Protein AF-A0A3S4TDQ4-F1 (afdb_monomer)

pLDDT: mean 87.43, std 12.12, range [34.0, 98.69]

Secondary structure (DSSP, 8-state):
-PPTT--HHHHHHHHHHHHTT-HHHHHHHHHHHHHHHHHTT-TT-TTTTSS---EEE--SSEEEEETTEEEEEEEEETTTTT-SEEEEEEEESEEEEEEEEGGGSEEEE-TT-SS-GGG--EEEEEEEEEGGGEEEEPS--HHHHHHHHHHHHHHHHHHHHHHHHHHHHHHHHHHHH-SSS-PPPHHHHHHHHHHHHHHHHHHHHHHS--S-TT-HHHHHHHHHHHHHHHHHHHHHHHHT-TTTT-TTSHHHHHHHHHHHHHHHHHHHHHHSPPP--

Solvent-accessible surface area (backbone atoms only — not comparable to full-atom values): 14260 Å² total; per-residue (Å²): 128,86,61,94,82,63,54,69,51,58,51,25,48,51,24,20,60,39,4,34,77,37,44,21,61,12,45,36,47,22,32,27,50,19,30,44,59,58,54,68,77,50,91,80,47,94,52,80,91,57,74,90,73,45,36,20,33,38,44,40,57,51,23,45,43,54,98,54,24,36,36,34,45,27,76,62,23,47,29,54,86,74,24,55,30,40,36,38,42,28,33,59,102,46,86,43,38,34,39,34,47,41,89,72,40,50,73,43,78,55,90,80,55,74,30,44,74,81,19,40,46,15,28,36,38,34,74,71,44,46,51,94,66,47,45,75,60,81,77,84,55,63,65,26,46,50,42,33,45,41,18,40,28,19,15,24,33,14,16,24,49,25,26,51,53,51,47,53,50,51,51,50,53,49,51,76,70,37,87,92,74,60,79,80,50,70,67,58,55,50,49,55,52,49,32,51,53,40,40,50,54,22,46,50,42,56,55,56,56,65,94,58,79,79,44,49,65,60,47,49,50,43,36,53,50,21,31,53,41,13,45,52,32,38,50,53,57,38,75,75,35,98,47,59,83,38,78,84,36,68,45,41,46,36,42,25,27,23,55,42,36,44,58,49,36,51,47,36,59,70,36,47,80,77,68,88,128

Structure (mmCIF, N/CA/C/O backbone):
data_AF-A0A3S4TDQ4-F1
#
_entry.id   AF-A0A3S4TDQ4-F1
#
loop_
_atom_site.group_PDB
_atom_site.id
_atom_site.type_symbol
_atom_site.label_atom_id
_atom_site.label_alt_id
_atom_site.label_comp_id
_atom_site.label_asym_id
_atom_site.label_entity_id
_atom_site.label_seq_id
_atom_site.pdbx_PDB_ins_code
_atom_site.Cartn_x
_atom_site.Cartn_y
_atom_site.Cartn_z
_atom_site.occupancy
_atom_site.B_iso_or_equiv
_atom_site.auth_seq_id
_atom_site.auth_comp_id
_atom_site.auth_asym_id
_atom_site.auth_atom_id
_atom_site.pdbx_PDB_model_num
ATOM 1 N N . MET A 1 1 ? 10.923 7.995 11.077 1.00 50.84 1 MET A N 1
ATOM 2 C CA . MET A 1 1 ? 9.451 7.978 10.950 1.00 50.84 1 MET A CA 1
ATOM 3 C C . MET A 1 1 ? 8.993 9.415 10.771 1.00 50.84 1 MET A C 1
ATOM 5 O O . MET A 1 1 ? 9.680 10.285 11.307 1.00 50.84 1 MET A O 1
ATOM 9 N N . PRO A 1 2 ? 7.933 9.683 9.997 1.00 53.72 2 PRO A N 1
ATOM 10 C CA . PRO A 1 2 ? 7.406 11.033 9.838 1.00 53.72 2 PRO A CA 1
ATOM 11 C C . PRO A 1 2 ? 6.986 11.607 11.200 1.00 53.72 2 PRO A C 1
ATOM 13 O O . PRO A 1 2 ? 6.646 10.861 12.118 1.00 53.72 2 PRO A O 1
ATOM 16 N N . SER A 1 3 ? 7.068 12.930 11.351 1.00 55.41 3 SER A N 1
ATOM 17 C CA . SER A 1 3 ? 6.674 13.608 12.590 1.00 55.41 3 SER A CA 1
ATOM 18 C C . SER A 1 3 ? 5.146 13.625 12.721 1.00 55.41 3 SER A C 1
ATOM 20 O O . SER A 1 3 ? 4.472 13.910 11.724 1.00 55.41 3 SER A O 1
ATOM 22 N N . PRO A 1 4 ? 4.575 13.415 13.924 1.00 56.97 4 PRO A N 1
ATOM 23 C CA . PRO A 1 4 ? 3.150 13.633 14.145 1.00 56.97 4 PRO A CA 1
ATOM 24 C C . PRO A 1 4 ? 2.798 15.075 13.747 1.00 56.97 4 PRO A C 1
ATOM 26 O O . PRO A 1 4 ? 3.390 16.027 14.253 1.00 56.97 4 PRO A O 1
ATOM 29 N N . GLY A 1 5 ? 1.893 15.225 12.774 1.00 67.81 5 GLY A N 1
ATOM 30 C CA . GLY A 1 5 ? 1.483 16.522 12.218 1.00 67.81 5 GLY A CA 1
ATOM 31 C C . GLY A 1 5 ? 2.026 16.860 10.823 1.00 67.81 5 GLY A C 1
ATOM 32 O O . GLY A 1 5 ? 1.709 17.930 10.311 1.00 67.81 5 GLY A O 1
ATOM 33 N N . MET A 1 6 ? 2.795 15.971 10.181 1.00 83.31 6 MET A N 1
ATOM 34 C CA . MET A 1 6 ? 3.223 16.166 8.789 1.00 83.31 6 MET A CA 1
ATOM 35 C C . MET A 1 6 ? 2.009 16.285 7.836 1.00 83.31 6 MET A C 1
ATOM 37 O O . MET A 1 6 ? 1.131 15.404 7.855 1.00 83.31 6 MET A O 1
ATOM 41 N N . PRO A 1 7 ? 1.951 17.322 6.974 1.00 88.19 7 PRO A N 1
ATOM 42 C CA . PRO A 1 7 ? 0.927 17.452 5.940 1.00 88.19 7 PRO A CA 1
ATOM 43 C C . PRO A 1 7 ? 0.849 16.211 5.043 1.00 88.19 7 PRO A C 1
ATOM 45 O O . PRO A 1 7 ? 1.871 15.601 4.727 1.00 88.19 7 PRO A O 1
ATOM 48 N N . LEU A 1 8 ? -0.357 15.847 4.593 1.00 87.94 8 LEU A N 1
ATOM 49 C CA . LEU A 1 8 ? -0.577 14.635 3.791 1.00 87.94 8 LEU A CA 1
ATOM 50 C C . LEU A 1 8 ? 0.303 14.601 2.528 1.00 87.94 8 LEU A C 1
ATOM 52 O O . LEU A 1 8 ? 0.899 13.571 2.231 1.00 87.94 8 LEU A O 1
ATOM 56 N N . ALA A 1 9 ? 0.435 15.727 1.823 1.00 89.69 9 ALA A N 1
ATOM 57 C CA . ALA A 1 9 ? 1.250 15.825 0.610 1.00 89.69 9 ALA A CA 1
ATOM 58 C C . ALA A 1 9 ? 2.753 15.594 0.866 1.00 89.69 9 ALA A C 1
ATOM 60 O O . ALA A 1 9 ? 3.431 14.950 0.062 1.00 89.69 9 ALA A O 1
ATOM 61 N N . GLU A 1 10 ? 3.275 16.084 1.994 1.00 91.50 10 GLU A N 1
ATOM 62 C CA . GLU A 1 10 ? 4.672 15.871 2.392 1.00 91.50 10 GLU A CA 1
ATOM 63 C C . GLU A 1 10 ? 4.905 14.407 2.780 1.00 91.50 10 GLU A C 1
ATOM 65 O O . GLU A 1 10 ? 5.856 13.785 2.308 1.00 91.50 10 GLU A O 1
ATOM 70 N N . PHE A 1 11 ? 3.975 13.821 3.540 1.00 93.56 11 PHE A N 1
ATOM 71 C CA . PHE A 1 11 ? 3.993 12.399 3.882 1.00 93.56 11 PHE A CA 1
ATOM 72 C C . PHE A 1 11 ? 3.982 11.509 2.634 1.00 93.56 11 PHE A C 1
ATOM 74 O O . PHE A 1 11 ? 4.803 10.602 2.507 1.00 93.56 11 PHE A O 1
ATOM 81 N N . VAL A 1 12 ? 3.091 11.792 1.683 1.00 95.12 12 VAL A N 1
ATOM 82 C CA . VAL A 1 12 ? 3.004 11.061 0.415 1.00 95.12 12 VAL A CA 1
ATOM 83 C C . VAL A 1 12 ? 4.309 11.159 -0.369 1.00 95.12 12 VAL A C 1
ATOM 85 O O . VAL A 1 12 ? 4.807 10.142 -0.852 1.00 95.12 12 VAL A O 1
ATOM 88 N N . SER A 1 13 ? 4.875 12.363 -0.480 1.00 95.25 13 SER A N 1
ATOM 89 C CA . SER A 1 13 ? 6.130 12.586 -1.205 1.00 95.25 13 SER A CA 1
ATOM 90 C C . SER A 1 13 ? 7.277 11.807 -0.560 1.00 95.25 13 SER A C 1
ATOM 92 O O . SER A 1 13 ? 8.017 11.110 -1.253 1.00 95.25 13 SER A O 1
ATOM 94 N N . HIS A 1 14 ? 7.359 11.827 0.774 1.00 96.38 14 HIS A N 1
ATOM 95 C CA . HIS A 1 14 ? 8.343 11.060 1.531 1.00 96.38 14 HIS A CA 1
ATOM 96 C C . HIS A 1 14 ? 8.219 9.548 1.293 1.00 96.38 14 HIS A C 1
ATOM 98 O O . HIS A 1 14 ? 9.216 8.879 1.017 1.00 96.38 14 HIS A O 1
ATOM 104 N N . VAL A 1 15 ? 7.001 8.999 1.361 1.00 98.06 15 VAL A N 1
ATOM 105 C CA . VAL A 1 15 ? 6.755 7.568 1.119 1.00 98.06 15 VAL A CA 1
ATOM 106 C C . VAL A 1 15 ? 7.099 7.183 -0.320 1.00 98.06 15 VAL A C 1
ATOM 108 O O . VAL A 1 15 ? 7.688 6.127 -0.542 1.00 98.06 15 VAL A O 1
ATOM 111 N N . LEU A 1 16 ? 6.778 8.034 -1.297 1.00 97.69 16 LEU A N 1
ATOM 112 C CA . LEU A 1 16 ? 7.075 7.793 -2.708 1.00 97.69 16 LEU A CA 1
ATOM 113 C C . LEU A 1 16 ? 8.587 7.741 -2.969 1.00 97.69 16 LEU A C 1
ATOM 115 O O . LEU A 1 16 ? 9.074 6.815 -3.622 1.00 97.69 16 LEU A O 1
ATOM 119 N N . GLU A 1 17 ? 9.340 8.707 -2.440 1.00 97.50 17 GLU A N 1
ATOM 120 C CA . GLU A 1 17 ? 10.802 8.741 -2.559 1.00 97.50 17 GLU A CA 1
ATOM 121 C C . GLU A 1 17 ? 11.460 7.535 -1.891 1.00 97.50 17 GLU A C 1
ATOM 123 O O . GLU A 1 17 ? 12.343 6.903 -2.479 1.00 97.50 17 GLU A O 1
ATOM 128 N N . LEU A 1 18 ? 10.993 7.190 -0.689 1.00 97.94 18 LEU A N 1
ATOM 129 C CA . LEU A 1 18 ? 11.450 6.022 0.048 1.00 97.94 18 LEU A CA 1
ATOM 130 C C . LEU A 1 18 ? 11.151 4.733 -0.720 1.00 97.94 18 LEU A C 1
ATOM 132 O O . LEU A 1 18 ? 12.034 3.901 -0.872 1.00 97.94 18 LEU A O 1
ATOM 136 N N . ALA A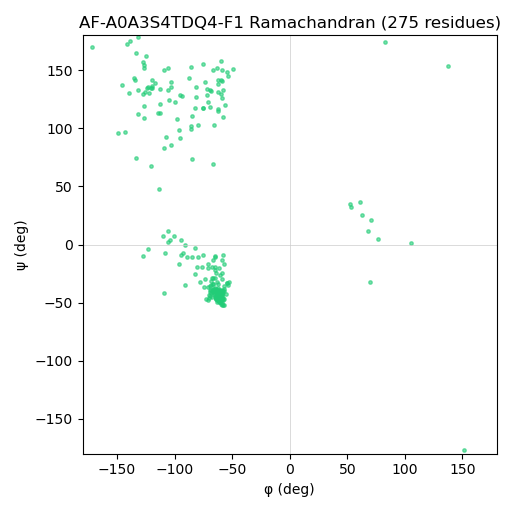 1 19 ? 9.957 4.583 -1.289 1.00 98.06 19 ALA A N 1
ATOM 137 C CA . ALA A 1 19 ? 9.586 3.387 -2.042 1.00 98.06 19 ALA A CA 1
ATOM 138 C C . ALA A 1 19 ? 10.414 3.198 -3.317 1.00 98.06 19 ALA A C 1
ATOM 140 O O . ALA A 1 19 ? 10.663 2.069 -3.743 1.00 98.06 19 ALA A O 1
ATOM 141 N N . ALA A 1 20 ? 10.888 4.291 -3.920 1.00 97.62 20 ALA A N 1
ATOM 142 C CA . ALA A 1 20 ? 11.789 4.215 -5.062 1.00 97.62 20 ALA A CA 1
ATOM 143 C C . ALA A 1 20 ? 13.148 3.596 -4.710 1.00 97.62 20 ALA A C 1
ATOM 145 O O . ALA A 1 20 ? 13.840 3.112 -5.610 1.00 97.62 20 ALA A O 1
ATOM 146 N N . THR A 1 21 ? 13.539 3.555 -3.434 1.00 96.19 21 THR A N 1
ATOM 147 C CA . THR A 1 21 ? 14.786 2.931 -2.971 1.00 96.19 21 THR A CA 1
ATOM 148 C C . THR A 1 21 ? 14.537 1.646 -2.184 1.00 96.19 21 THR A C 1
ATOM 150 O O . THR A 1 21 ? 15.221 0.661 -2.457 1.00 96.19 21 THR A O 1
ATOM 153 N N . ASP A 1 22 ? 13.538 1.622 -1.308 1.00 96.50 22 ASP A N 1
ATOM 154 C CA . ASP A 1 22 ? 13.165 0.513 -0.435 1.00 96.50 22 ASP A CA 1
ATOM 155 C C . ASP A 1 22 ? 11.634 0.425 -0.288 1.00 96.50 22 ASP A C 1
ATOM 157 O O . ASP A 1 22 ? 11.001 1.098 0.532 1.00 96.50 22 ASP A O 1
ATOM 161 N N . SER A 1 23 ? 11.032 -0.447 -1.099 1.00 95.44 23 SER A N 1
ATOM 162 C CA . SER A 1 23 ? 9.593 -0.710 -1.106 1.00 95.44 23 SER A CA 1
ATOM 163 C C . SER A 1 23 ? 9.077 -1.189 0.251 1.00 95.44 23 SER A C 1
ATOM 165 O O . SER A 1 23 ? 8.003 -0.780 0.689 1.00 95.44 23 SER A O 1
ATOM 167 N N . ALA A 1 24 ? 9.835 -2.043 0.937 1.00 95.38 24 ALA A N 1
ATOM 168 C CA . ALA A 1 24 ? 9.426 -2.613 2.211 1.00 95.38 24 ALA A CA 1
ATOM 169 C C . ALA A 1 24 ? 9.368 -1.553 3.314 1.00 95.38 24 ALA A C 1
ATOM 171 O O . ALA A 1 24 ? 8.391 -1.478 4.066 1.00 95.38 24 ALA A O 1
ATOM 172 N N . GLN A 1 25 ? 10.395 -0.709 3.386 1.00 96.38 25 GLN A N 1
ATOM 173 C CA . GLN A 1 25 ? 10.465 0.357 4.375 1.00 96.38 25 GLN A CA 1
ATOM 174 C C . GLN A 1 25 ? 9.419 1.448 4.126 1.00 96.38 25 GLN A C 1
ATOM 176 O O . GLN A 1 25 ? 8.900 2.025 5.086 1.00 96.38 25 GLN A O 1
ATOM 181 N N . ALA A 1 26 ? 9.057 1.700 2.867 1.00 97.69 26 ALA A N 1
ATOM 182 C CA . ALA A 1 26 ? 7.959 2.597 2.524 1.00 97.69 26 ALA A CA 1
ATOM 183 C C . ALA A 1 26 ? 6.608 2.091 3.043 1.00 97.69 26 ALA A C 1
ATOM 185 O O . ALA A 1 26 ? 5.890 2.847 3.695 1.00 97.69 26 ALA A O 1
ATOM 186 N N . TRP A 1 27 ? 6.305 0.802 2.857 1.00 97.38 27 TRP A N 1
ATOM 187 C CA . TRP A 1 27 ? 5.086 0.183 3.387 1.00 97.38 27 TRP A CA 1
ATOM 188 C C . TRP A 1 27 ? 5.005 0.246 4.914 1.00 97.38 27 TRP A C 1
ATOM 190 O O . TRP A 1 27 ? 3.965 0.613 5.462 1.00 97.38 27 TRP A O 1
ATOM 200 N N . LEU A 1 28 ? 6.105 -0.070 5.603 1.00 96.19 28 LEU A N 1
ATOM 201 C CA . LEU A 1 28 ? 6.198 0.054 7.061 1.00 96.19 28 LEU A CA 1
ATOM 202 C C . LEU A 1 28 ? 5.955 1.496 7.511 1.00 96.19 28 LEU A C 1
ATOM 204 O O . LEU A 1 28 ? 5.153 1.745 8.408 1.00 96.19 28 LEU A O 1
ATOM 208 N N . THR A 1 29 ? 6.610 2.448 6.847 1.00 95.81 29 THR A N 1
ATOM 209 C CA . THR A 1 29 ? 6.463 3.877 7.138 1.00 95.81 29 THR A CA 1
ATOM 210 C C . THR A 1 29 ? 5.022 4.335 6.944 1.00 95.81 29 THR A C 1
ATOM 212 O O . THR A 1 29 ? 4.477 5.005 7.816 1.00 95.81 29 THR A O 1
ATOM 215 N N . ALA A 1 30 ? 4.385 3.931 5.844 1.00 96.44 30 ALA A N 1
ATOM 216 C CA . ALA A 1 30 ? 3.018 4.309 5.528 1.00 96.44 30 ALA A CA 1
ATOM 217 C C . ALA A 1 30 ? 2.011 3.810 6.574 1.00 96.44 30 ALA A C 1
ATOM 219 O O . ALA A 1 30 ? 1.166 4.576 7.037 1.00 96.44 30 ALA A O 1
ATOM 220 N N . MET A 1 31 ? 2.098 2.532 6.953 1.00 96.81 31 MET A N 1
ATOM 221 C CA . MET A 1 31 ? 1.134 1.927 7.876 1.00 96.81 31 MET A CA 1
ATOM 222 C C . MET A 1 31 ? 1.349 2.384 9.314 1.00 96.81 31 MET A C 1
ATOM 224 O O . MET A 1 31 ? 0.372 2.625 10.024 1.00 96.81 31 MET A O 1
ATOM 228 N N . SER A 1 32 ? 2.599 2.566 9.738 1.00 94.50 32 SER A N 1
ATOM 229 C CA . SER A 1 32 ? 2.865 3.090 11.072 1.00 94.50 32 SER A CA 1
ATOM 230 C C . SER A 1 32 ? 2.514 4.568 11.214 1.00 94.50 32 SER A C 1
ATOM 232 O O . SER A 1 32 ? 1.994 4.952 12.258 1.00 94.50 32 SER A O 1
ATOM 234 N N . ASP A 1 33 ? 2.734 5.398 10.189 1.00 93.00 33 ASP A N 1
ATOM 235 C CA . ASP A 1 33 ? 2.322 6.809 10.219 1.00 93.00 33 ASP A CA 1
ATOM 236 C C . ASP A 1 33 ? 0.798 6.943 10.296 1.00 93.00 33 ASP A C 1
ATOM 238 O O . ASP A 1 33 ? 0.277 7.648 11.159 1.00 93.00 33 ASP A O 1
ATOM 242 N N . ALA A 1 34 ? 0.072 6.194 9.459 1.00 92.25 34 ALA A N 1
ATOM 243 C CA . ALA A 1 34 ? -1.386 6.175 9.498 1.00 92.25 34 ALA A CA 1
ATOM 244 C C . ALA A 1 34 ? -1.923 5.693 10.853 1.00 92.25 34 ALA A C 1
ATOM 246 O O . ALA A 1 34 ? -2.842 6.305 11.393 1.00 92.25 34 ALA A O 1
ATOM 247 N N . ALA A 1 35 ? -1.328 4.644 11.431 1.00 92.69 35 ALA A N 1
ATOM 248 C CA . ALA A 1 35 ? -1.710 4.148 12.750 1.00 92.69 35 ALA A CA 1
ATOM 249 C C . ALA A 1 35 ? -1.437 5.179 13.850 1.00 92.69 35 ALA A C 1
ATOM 251 O O . ALA A 1 35 ? -2.307 5.431 14.677 1.00 92.69 35 ALA A O 1
ATOM 252 N N . SER A 1 36 ? -0.257 5.804 13.823 1.00 90.19 36 SER A N 1
ATOM 253 C CA . SER A 1 36 ? 0.144 6.844 14.778 1.00 90.19 36 SER A CA 1
ATOM 254 C C . SER A 1 36 ? -0.788 8.048 14.710 1.00 90.19 36 SER A C 1
ATOM 256 O O . SER A 1 36 ? -1.156 8.598 15.742 1.00 90.19 36 SER A O 1
ATOM 258 N N . HIS A 1 37 ? -1.207 8.433 13.503 1.00 87.88 37 HIS A N 1
ATOM 259 C CA . HIS A 1 37 ? -2.170 9.507 13.295 1.00 87.88 37 HIS A CA 1
ATOM 260 C C . HIS A 1 37 ? -3.550 9.171 13.876 1.00 87.88 37 HIS A C 1
ATOM 262 O O . HIS A 1 37 ? -4.165 10.032 14.498 1.00 87.88 37 HIS A O 1
ATOM 268 N N . ASP A 1 38 ? -4.008 7.925 13.719 1.00 88.12 38 ASP A N 1
ATOM 269 C CA . ASP A 1 38 ? -5.307 7.458 14.227 1.00 88.12 38 ASP A CA 1
ATOM 270 C C . ASP A 1 38 ? -5.357 7.469 15.768 1.00 88.12 38 ASP A C 1
ATOM 272 O O . ASP A 1 38 ? -6.356 7.845 16.376 1.00 88.12 38 ASP A O 1
ATOM 276 N N . VAL A 1 39 ? -4.246 7.109 16.422 1.00 88.44 39 VAL A N 1
ATOM 277 C CA . VAL A 1 39 ? -4.169 7.022 17.893 1.00 88.44 39 VAL A CA 1
ATOM 278 C C . VAL A 1 39 ? -3.677 8.305 18.573 1.00 88.44 39 VAL A C 1
ATOM 280 O O . VAL A 1 39 ? -3.723 8.393 19.798 1.00 88.44 39 VAL A O 1
ATOM 283 N N . ALA A 1 40 ? -3.227 9.316 17.820 1.00 84.88 40 ALA A N 1
ATOM 284 C CA . ALA A 1 40 ? -2.641 10.548 18.369 1.00 84.88 40 ALA A CA 1
ATOM 285 C C . ALA A 1 40 ? -3.602 11.348 19.268 1.00 84.88 40 ALA A C 1
ATOM 287 O O . ALA A 1 40 ? -3.153 12.091 20.138 1.00 84.88 40 ALA A O 1
ATOM 288 N N . GLY A 1 41 ? -4.914 11.206 19.057 1.00 74.62 41 GLY A N 1
ATOM 289 C CA . GLY A 1 41 ? -5.957 11.871 19.841 1.00 74.62 41 GLY A CA 1
ATOM 290 C C . GLY A 1 41 ? -6.518 11.043 20.999 1.00 74.62 41 GLY A C 1
ATOM 291 O O . GLY A 1 41 ? -7.473 11.490 21.633 1.00 74.62 41 GLY A O 1
ATOM 292 N N . MET A 1 42 ? -5.986 9.843 21.267 1.00 81.81 42 MET A N 1
ATOM 293 C CA . MET A 1 42 ? -6.504 8.988 22.336 1.00 81.81 42 MET A CA 1
ATOM 294 C C . MET A 1 42 ? -6.188 9.590 23.716 1.00 81.81 42 MET A C 1
ATOM 296 O O . MET A 1 42 ? -5.011 9.708 24.060 1.00 81.81 42 MET A O 1
ATOM 300 N N . PRO A 1 43 ? -7.206 9.935 24.531 1.00 70.81 43 PRO A N 1
ATOM 301 C CA . PRO A 1 43 ? -6.988 10.543 25.845 1.00 70.81 43 PRO A CA 1
ATOM 302 C C . PRO A 1 43 ? -6.314 9.576 26.829 1.00 70.81 43 PRO A C 1
ATOM 304 O O . PRO A 1 43 ? -5.471 9.996 27.615 1.00 70.81 43 PRO A O 1
ATOM 307 N N . ASP A 1 44 ? -6.627 8.281 26.717 1.00 73.56 44 ASP A N 1
ATOM 308 C CA . ASP A 1 44 ? -6.130 7.211 27.587 1.00 73.56 44 ASP A CA 1
ATOM 309 C C . ASP A 1 44 ? -5.221 6.248 26.811 1.00 73.56 44 ASP A C 1
ATOM 311 O O . ASP A 1 44 ? -5.396 5.027 26.833 1.00 73.56 44 ASP A O 1
ATOM 315 N N . ALA A 1 45 ? -4.269 6.797 26.052 1.00 77.31 45 ALA A N 1
ATOM 316 C CA . ALA A 1 45 ? -3.289 5.977 25.354 1.00 77.31 45 ALA A CA 1
ATOM 317 C C . ALA A 1 45 ? -2.501 5.120 26.373 1.00 77.31 45 ALA A C 1
ATOM 319 O O . ALA A 1 45 ? -1.907 5.678 27.301 1.00 77.31 45 ALA A O 1
ATOM 320 N N . PRO A 1 46 ? -2.427 3.784 26.208 1.00 78.25 46 PRO A N 1
ATOM 321 C CA . PRO A 1 46 ? -1.826 2.892 27.209 1.00 78.25 46 PRO A CA 1
ATOM 322 C C . PRO A 1 46 ? -0.317 3.117 27.409 1.00 78.25 46 PRO A C 1
ATOM 324 O O . PRO A 1 46 ? 0.276 2.623 28.363 1.00 78.25 46 PRO A O 1
ATOM 327 N N . TRP A 1 47 ? 0.307 3.901 26.528 1.00 79.62 47 TRP A N 1
ATOM 328 C CA . TRP A 1 47 ? 1.718 4.285 26.548 1.00 79.62 47 TRP A CA 1
ATOM 329 C C . TRP A 1 47 ? 1.972 5.737 26.984 1.00 79.62 47 TRP A C 1
ATOM 331 O O . TRP A 1 47 ? 3.091 6.220 26.831 1.00 79.62 47 TRP A O 1
ATOM 341 N N . ALA A 1 48 ? 0.977 6.456 27.519 1.00 65.56 48 ALA A N 1
ATOM 342 C CA . ALA A 1 48 ? 1.103 7.877 27.875 1.00 65.56 48 ALA A CA 1
ATOM 343 C C . ALA A 1 48 ? 2.248 8.199 28.868 1.00 65.56 48 ALA A C 1
ATOM 345 O O . ALA A 1 48 ? 2.654 9.353 28.986 1.00 65.56 48 ALA A O 1
ATOM 346 N N . SER A 1 49 ? 2.788 7.195 29.567 1.00 59.03 49 SER A N 1
ATOM 347 C CA . SER A 1 49 ? 3.886 7.324 30.534 1.00 59.03 49 SER A CA 1
ATOM 348 C C . SER A 1 49 ? 5.252 6.801 30.046 1.00 59.03 49 SER A C 1
ATOM 350 O O . SER A 1 49 ? 6.212 6.844 30.816 1.00 59.03 49 SER A O 1
ATOM 352 N N . ALA A 1 50 ? 5.372 6.318 28.801 1.00 58.66 50 ALA A N 1
ATOM 353 C CA . ALA A 1 50 ? 6.556 5.608 28.299 1.00 58.66 50 ALA A CA 1
ATOM 354 C C . ALA A 1 50 ? 7.056 6.120 26.928 1.00 58.66 50 ALA A C 1
ATOM 356 O O . ALA A 1 50 ? 6.504 7.052 26.347 1.00 58.66 50 ALA A O 1
ATOM 357 N N . ALA A 1 51 ? 8.152 5.521 26.434 1.00 69.44 51 ALA A N 1
ATOM 358 C CA . ALA A 1 51 ? 8.715 5.768 25.103 1.00 69.44 51 ALA A CA 1
ATOM 359 C C . ALA A 1 51 ? 7.640 5.682 24.003 1.00 69.44 51 ALA A C 1
ATOM 361 O O . ALA A 1 51 ? 6.675 4.936 24.137 1.00 69.44 51 ALA A O 1
ATOM 362 N N . THR A 1 52 ? 7.819 6.424 22.907 1.00 75.25 52 THR A N 1
ATOM 363 C CA . THR A 1 52 ? 6.893 6.427 21.762 1.00 75.25 52 THR A CA 1
ATOM 364 C C . THR A 1 52 ? 6.755 5.012 21.189 1.00 75.25 52 THR A C 1
ATOM 366 O O . THR A 1 52 ? 7.732 4.529 20.605 1.00 75.25 52 THR A O 1
ATOM 369 N N . PRO A 1 53 ? 5.604 4.331 21.338 1.00 86.94 53 PRO A N 1
ATOM 370 C CA . PRO A 1 53 ? 5.478 2.962 20.864 1.00 86.94 53 PRO A CA 1
ATOM 371 C C . PRO A 1 53 ? 5.331 2.918 19.349 1.00 86.94 53 PRO A C 1
ATOM 373 O O . PRO A 1 53 ? 4.837 3.853 18.712 1.00 86.94 53 PRO A O 1
ATOM 376 N N . VAL A 1 54 ? 5.705 1.783 18.776 1.00 91.75 54 VAL A N 1
ATOM 377 C CA . VAL A 1 54 ? 5.469 1.484 17.371 1.00 91.75 54 VAL A CA 1
ATOM 378 C C . VAL A 1 54 ? 4.065 0.914 17.230 1.00 91.75 54 VAL A C 1
ATOM 380 O O . VAL A 1 54 ? 3.784 -0.211 17.642 1.00 91.75 54 VAL A O 1
ATOM 383 N N . VAL A 1 55 ? 3.179 1.682 16.605 1.00 93.88 55 VAL A N 1
ATOM 384 C CA . VAL A 1 55 ? 1.836 1.224 16.242 1.00 93.88 55 VAL A CA 1
ATOM 385 C C . VAL A 1 55 ? 1.818 0.913 14.750 1.00 93.88 55 VAL A C 1
ATOM 387 O O . VAL A 1 55 ? 2.412 1.632 13.945 1.00 93.88 55 VAL A O 1
ATOM 390 N N . THR A 1 56 ? 1.146 -0.166 14.362 1.00 96.00 56 THR A N 1
ATOM 391 C CA . THR A 1 56 ? 0.795 -0.425 12.960 1.00 96.00 56 THR A CA 1
ATOM 392 C C . THR A 1 56 ? -0.703 -0.637 12.823 1.00 96.00 56 THR A C 1
ATOM 394 O O . THR A 1 56 ? -1.399 -0.898 13.805 1.00 96.00 56 THR A O 1
ATOM 397 N N . CYS A 1 57 ? -1.215 -0.518 11.604 1.00 94.00 57 CYS A N 1
ATOM 398 C CA . CYS A 1 57 ? -2.629 -0.672 11.319 1.00 94.00 57 CYS A CA 1
ATOM 399 C C . CYS A 1 57 ? -2.885 -1.687 10.208 1.00 94.00 57 CYS A C 1
ATOM 401 O O . CYS A 1 57 ? -2.042 -1.969 9.356 1.00 94.00 57 CYS A O 1
ATOM 403 N N . CYS A 1 58 ? -4.100 -2.219 10.219 1.00 92.19 58 CYS A N 1
ATOM 404 C CA . CYS A 1 58 ? -4.693 -2.927 9.097 1.00 92.19 58 CYS A CA 1
ATOM 405 C C . CYS A 1 58 ? -6.050 -2.301 8.778 1.00 92.19 58 CYS A C 1
ATOM 407 O O . CYS A 1 58 ? -6.670 -1.731 9.672 1.00 92.19 58 CYS A O 1
ATOM 409 N N . TYR A 1 59 ? -6.524 -2.418 7.542 1.00 89.12 59 TYR A N 1
ATOM 410 C CA . TYR A 1 59 ? -7.890 -2.039 7.155 1.00 89.12 59 TYR A CA 1
ATOM 411 C C . TYR A 1 59 ? -8.660 -3.199 6.510 1.00 89.12 59 TYR A C 1
ATOM 413 O O . TYR A 1 59 ? -9.847 -3.065 6.256 1.00 89.12 59 TYR A O 1
ATOM 421 N N . ASP A 1 60 ? -8.008 -4.345 6.299 1.00 88.00 60 ASP A N 1
ATOM 422 C CA . ASP A 1 60 ? -8.606 -5.568 5.757 1.00 88.00 60 ASP A CA 1
ATOM 423 C C . ASP A 1 60 ? -8.790 -6.616 6.868 1.00 88.00 60 ASP A C 1
ATOM 425 O O . ASP A 1 60 ? -8.036 -6.652 7.840 1.00 88.00 60 ASP A O 1
ATOM 429 N N . GLY A 1 61 ? -9.778 -7.492 6.727 1.00 86.50 61 GLY A N 1
ATOM 430 C CA . GLY A 1 61 ? -10.178 -8.445 7.759 1.00 86.50 61 GLY A CA 1
ATOM 431 C C . GLY A 1 61 ? -11.111 -7.850 8.813 1.00 86.50 61 GLY A C 1
ATOM 432 O O . GLY A 1 61 ? -11.434 -6.660 8.812 1.00 86.50 61 GLY A O 1
ATOM 433 N N . HIS A 1 62 ? -11.588 -8.711 9.709 1.00 83.50 62 HIS A N 1
ATOM 434 C CA . HIS A 1 62 ? -12.636 -8.362 10.661 1.00 83.50 62 HIS A CA 1
ATOM 435 C C . HIS A 1 62 ? -12.427 -9.077 11.998 1.00 83.50 62 HIS A C 1
ATOM 437 O O . HIS A 1 62 ? -12.133 -10.274 12.044 1.00 83.50 62 HIS A O 1
ATOM 443 N N . GLY A 1 63 ? -12.631 -8.333 13.083 1.00 91.81 63 GLY A N 1
ATOM 444 C CA . GLY A 1 63 ? -12.889 -8.880 14.409 1.00 91.81 63 GLY A CA 1
ATOM 445 C C . GLY A 1 63 ? -14.331 -8.648 14.839 1.00 91.81 63 GLY A C 1
ATOM 446 O O . GLY A 1 63 ? -14.955 -7.662 14.445 1.00 91.81 63 GLY A O 1
ATOM 447 N N . ASP A 1 64 ? -14.847 -9.552 15.654 1.00 94.25 64 ASP A N 1
ATOM 448 C CA . ASP A 1 64 ? -16.115 -9.409 16.352 1.00 94.25 64 ASP A CA 1
ATOM 449 C C . ASP A 1 64 ? -15.830 -9.104 17.822 1.00 94.25 64 ASP A C 1
ATOM 451 O O . ASP A 1 64 ? -15.069 -9.823 18.475 1.00 94.25 64 ASP A O 1
ATOM 455 N N . LEU A 1 65 ? -16.382 -7.993 18.306 1.00 92.19 65 LEU A N 1
ATOM 456 C CA . LEU A 1 65 ? -16.319 -7.563 19.695 1.00 92.19 65 LEU A CA 1
ATOM 457 C C . LEU A 1 65 ? -17.708 -7.764 20.304 1.00 92.19 65 LEU A C 1
ATOM 459 O O . LEU A 1 65 ? -18.571 -6.889 20.227 1.00 92.19 65 LEU A O 1
ATOM 463 N N . SER A 1 66 ? -17.902 -8.934 20.906 1.00 90.25 66 SER A N 1
ATOM 464 C CA . SER A 1 66 ? -19.154 -9.373 21.525 1.00 90.25 66 SER A CA 1
ATOM 465 C C . SER A 1 66 ? -18.928 -9.643 23.008 1.00 90.25 66 SER A C 1
ATOM 467 O O . SER A 1 66 ? -17.920 -10.248 23.368 1.00 90.25 66 SER A O 1
ATOM 469 N N . ASP A 1 67 ? -19.844 -9.206 23.873 1.00 87.19 67 ASP A N 1
ATOM 470 C CA . ASP A 1 67 ? -19.776 -9.443 25.325 1.00 87.19 67 ASP A CA 1
ATOM 471 C C . ASP A 1 67 ? -18.442 -9.013 25.969 1.00 87.19 67 ASP A C 1
ATOM 473 O O . ASP A 1 67 ? -17.951 -9.620 26.919 1.00 87.19 67 ASP A O 1
ATOM 477 N N . GLY A 1 68 ? -17.827 -7.954 25.429 1.00 85.69 68 GLY A N 1
ATOM 478 C CA . GLY A 1 68 ? -16.532 -7.460 25.898 1.00 85.69 68 GLY A CA 1
ATOM 479 C C . GLY A 1 68 ? -15.356 -8.376 25.553 1.00 85.69 68 GLY A C 1
ATOM 480 O O . GLY A 1 68 ? -14.320 -8.290 26.205 1.00 85.69 68 GLY A O 1
ATOM 481 N N . SER A 1 69 ? -15.493 -9.248 24.553 1.00 93.94 69 SER A N 1
ATOM 482 C CA . SER A 1 69 ? -14.417 -10.110 24.075 1.00 93.94 69 SER A CA 1
ATOM 483 C C . SER A 1 69 ? -14.192 -9.949 22.572 1.00 93.94 69 SER A C 1
ATOM 485 O O . SER A 1 69 ? -15.145 -9.994 21.796 1.00 93.94 69 SER A O 1
ATOM 487 N N . LEU A 1 70 ? -12.938 -9.756 22.156 1.00 96.25 70 LEU A N 1
ATOM 488 C CA . LEU A 1 70 ? -12.539 -9.682 20.753 1.00 96.25 70 LEU A CA 1
ATOM 489 C C . LEU A 1 70 ? -12.095 -11.056 20.250 1.00 96.25 70 LEU A C 1
ATOM 491 O O . LEU A 1 70 ? -11.178 -11.670 20.800 1.00 96.25 70 LEU A O 1
ATOM 495 N N . THR A 1 71 ? -12.680 -11.487 19.135 1.00 96.75 71 THR A N 1
ATOM 496 C CA . THR A 1 71 ? -12.165 -12.596 18.323 1.00 96.75 71 THR A CA 1
ATOM 497 C C . THR A 1 71 ? -12.128 -12.179 16.861 1.00 96.75 71 TH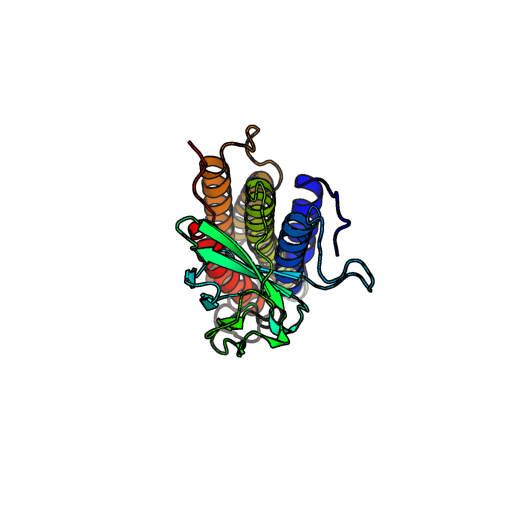R A C 1
ATOM 499 O O . THR A 1 71 ? -13.088 -11.610 16.354 1.00 96.75 71 THR A O 1
ATOM 502 N N . GLY A 1 72 ? -11.027 -12.431 16.157 1.00 96.56 72 GLY A N 1
ATOM 503 C CA . GLY A 1 72 ? -10.892 -11.945 14.789 1.00 96.56 72 GLY A CA 1
ATOM 504 C C . GLY A 1 72 ? -9.685 -12.462 14.034 1.00 96.56 72 GLY A C 1
ATOM 505 O O . GLY A 1 72 ? -8.775 -13.075 14.600 1.00 96.56 72 GLY A O 1
ATOM 506 N N . HIS A 1 73 ? -9.698 -12.183 12.733 1.00 96.25 73 HIS A N 1
ATOM 507 C CA . HIS A 1 73 ? -8.633 -12.544 11.812 1.00 96.25 73 HIS A CA 1
ATOM 508 C C . HIS A 1 73 ? -8.369 -11.423 10.809 1.00 96.25 73 HIS A C 1
ATOM 510 O O . HIS A 1 73 ? -9.280 -10.945 10.127 1.00 96.25 73 HIS A O 1
ATOM 516 N N . TRP A 1 74 ? -7.095 -11.066 10.675 1.00 95.81 74 TRP A N 1
ATOM 517 C CA . TRP A 1 74 ? -6.609 -10.027 9.778 1.00 95.81 74 TRP A CA 1
ATOM 518 C C . TRP A 1 74 ? -5.502 -10.619 8.903 1.00 95.81 74 TRP A C 1
ATOM 520 O O . TRP A 1 74 ? -4.418 -10.939 9.399 1.00 95.81 74 TRP A O 1
ATOM 530 N N . PRO A 1 75 ? -5.761 -10.829 7.602 1.00 93.19 75 PRO A N 1
ATOM 531 C CA . PRO A 1 75 ? -4.915 -11.673 6.762 1.00 93.19 75 PRO A CA 1
ATOM 532 C C . PRO A 1 75 ? -3.596 -11.009 6.350 1.00 93.19 75 PRO A C 1
ATOM 534 O O . PRO A 1 75 ? -2.676 -11.707 5.922 1.00 93.19 75 PRO A O 1
ATOM 537 N N . ALA A 1 76 ? -3.509 -9.679 6.429 1.00 92.88 76 ALA A N 1
ATOM 538 C CA . ALA A 1 76 ? -2.348 -8.921 5.983 1.00 92.88 76 ALA A CA 1
ATOM 539 C C . ALA A 1 76 ? -2.155 -7.645 6.814 1.00 92.88 76 ALA A C 1
ATOM 541 O O . ALA A 1 76 ? -2.732 -6.596 6.529 1.00 92.88 76 ALA A O 1
ATOM 542 N N . VAL A 1 77 ? -1.301 -7.730 7.831 1.00 95.38 77 VAL A N 1
ATOM 543 C CA . VAL A 1 77 ? -0.907 -6.606 8.685 1.00 95.38 77 VAL A CA 1
ATOM 544 C C . VAL A 1 77 ? 0.578 -6.328 8.478 1.00 95.38 77 VAL A C 1
ATOM 546 O O . VAL A 1 77 ? 1.437 -7.151 8.802 1.00 95.38 77 VAL A O 1
ATOM 549 N N . VAL A 1 78 ? 0.888 -5.171 7.896 1.00 95.62 78 VAL A N 1
ATOM 550 C CA . VAL A 1 78 ? 2.265 -4.737 7.622 1.00 95.62 78 VAL A CA 1
ATOM 551 C C . VAL A 1 78 ? 2.972 -4.425 8.937 1.00 95.62 78 VAL A C 1
ATOM 553 O O . VAL A 1 78 ? 2.423 -3.731 9.789 1.00 95.62 78 VAL A O 1
ATOM 556 N N . GLY A 1 79 ? 4.198 -4.918 9.112 1.00 95.12 79 GLY A N 1
ATOM 557 C CA . GLY A 1 79 ? 5.013 -4.603 10.286 1.00 95.12 79 GLY A CA 1
ATOM 558 C C . GLY A 1 79 ? 4.512 -5.173 11.612 1.00 95.12 79 GLY A C 1
ATOM 559 O O . GLY A 1 79 ? 5.048 -4.798 12.650 1.00 95.12 79 GLY A O 1
ATOM 560 N N . ALA A 1 80 ? 3.542 -6.093 11.615 1.00 95.00 80 ALA A N 1
ATOM 561 C CA . ALA A 1 80 ? 2.961 -6.627 12.852 1.00 95.00 80 ALA A CA 1
ATOM 562 C C . ALA A 1 80 ? 3.995 -7.295 13.774 1.00 95.00 80 ALA A C 1
ATOM 564 O O . ALA A 1 80 ? 3.852 -7.274 14.989 1.00 95.00 80 ALA A O 1
ATOM 565 N N . GLN A 1 81 ? 5.067 -7.866 13.220 1.00 92.62 81 GLN A N 1
ATOM 566 C CA . GLN A 1 81 ? 6.155 -8.451 14.013 1.00 92.62 81 GLN A CA 1
ATOM 567 C C . GLN A 1 81 ? 7.024 -7.414 14.739 1.00 92.62 81 GLN A C 1
ATOM 569 O O . GLN A 1 81 ? 7.732 -7.779 15.670 1.00 92.62 81 GLN A O 1
ATOM 574 N N . ARG A 1 82 ? 7.008 -6.152 14.293 1.00 92.31 82 ARG A N 1
ATOM 575 C CA . ARG A 1 82 ? 7.850 -5.061 14.812 1.00 92.31 82 ARG A CA 1
ATOM 576 C C . ARG A 1 82 ? 7.063 -4.032 15.625 1.00 92.31 82 ARG A C 1
ATOM 578 O O . ARG A 1 82 ? 7.669 -3.111 16.157 1.00 92.31 82 ARG A O 1
ATOM 585 N N . ALA A 1 83 ? 5.739 -4.144 15.641 1.00 95.00 83 ALA A N 1
ATOM 586 C CA . ALA A 1 83 ? 4.866 -3.220 16.339 1.00 95.00 83 ALA A CA 1
ATOM 587 C C . ALA A 1 83 ? 4.676 -3.654 17.793 1.00 95.00 83 ALA A C 1
ATOM 589 O O . ALA A 1 83 ? 4.540 -4.843 18.073 1.00 95.00 83 ALA A O 1
ATOM 590 N N . ASP A 1 84 ? 4.604 -2.676 18.687 1.00 94.31 84 ASP A N 1
ATOM 591 C CA . ASP A 1 84 ? 4.193 -2.862 20.077 1.00 94.31 84 ASP A CA 1
ATOM 592 C C . ASP A 1 84 ? 2.665 -2.999 20.166 1.00 94.31 84 ASP A C 1
ATOM 594 O O . ASP A 1 84 ? 2.139 -3.743 20.994 1.00 94.31 84 ASP A O 1
ATOM 598 N N . TRP A 1 85 ? 1.949 -2.316 19.263 1.00 95.44 85 TRP A N 1
ATOM 599 C CA . TRP A 1 85 ? 0.490 -2.291 19.216 1.00 95.44 85 TRP A CA 1
ATOM 600 C C . TRP A 1 85 ? -0.059 -2.455 17.798 1.00 95.44 85 TRP A C 1
ATOM 602 O O . TRP A 1 85 ? 0.481 -1.927 16.820 1.00 95.44 85 TRP A O 1
ATOM 612 N N . LEU A 1 86 ? -1.179 -3.166 17.700 1.00 96.12 86 LEU A N 1
ATOM 613 C CA . LEU A 1 86 ? -1.894 -3.450 16.463 1.00 96.12 86 LEU A CA 1
ATOM 614 C C . LEU A 1 86 ? -3.242 -2.731 16.479 1.00 96.12 86 LEU A C 1
ATOM 616 O O . LEU A 1 86 ? -4.076 -2.988 17.345 1.00 96.12 86 LEU A O 1
ATOM 620 N N . LEU A 1 87 ? -3.466 -1.854 15.502 1.00 94.94 87 LEU A N 1
ATOM 621 C CA . LEU A 1 87 ? -4.736 -1.166 15.310 1.00 94.94 87 LEU A CA 1
ATOM 622 C C . LEU A 1 87 ? -5.568 -1.873 14.236 1.00 94.94 87 LEU A C 1
ATOM 624 O O . LEU A 1 87 ? -5.263 -1.824 13.036 1.00 94.94 87 LEU A O 1
ATOM 628 N N . LEU A 1 88 ? -6.620 -2.548 14.685 1.00 95.00 88 LEU A N 1
ATOM 629 C CA . LEU A 1 88 ? -7.349 -3.549 13.919 1.00 95.00 88 LEU A CA 1
ATOM 630 C C . LEU A 1 88 ? -8.821 -3.147 13.726 1.00 95.00 88 LEU A C 1
ATOM 632 O O . LEU A 1 88 ? -9.434 -2.584 14.636 1.00 95.00 88 LEU A O 1
ATOM 636 N N . PRO A 1 89 ? -9.419 -3.413 12.550 1.00 93.31 89 PRO A N 1
ATOM 637 C CA . PRO A 1 89 ? -10.850 -3.228 12.347 1.00 93.31 89 PRO A CA 1
ATOM 638 C C . PRO A 1 89 ? -11.643 -4.304 13.101 1.00 93.31 89 PRO A C 1
ATOM 640 O O . PRO A 1 89 ? -11.343 -5.497 12.996 1.00 93.31 89 PRO A O 1
ATOM 643 N N . ALA A 1 90 ? -12.684 -3.887 13.817 1.00 92.56 90 ALA A N 1
ATOM 644 C CA . ALA A 1 90 ? -13.609 -4.765 14.526 1.00 92.56 90 ALA A CA 1
ATOM 645 C C . ALA A 1 90 ? -15.064 -4.291 14.378 1.00 92.56 90 ALA A C 1
ATOM 647 O O . ALA A 1 90 ? -15.345 -3.249 13.777 1.00 92.56 90 ALA A O 1
ATOM 648 N N . ARG A 1 91 ? -16.006 -5.075 14.904 1.00 90.94 91 ARG A N 1
ATOM 649 C CA . ARG A 1 91 ? -17.433 -4.749 14.949 1.00 90.94 91 ARG A CA 1
ATOM 650 C C . ARG A 1 91 ? -17.955 -4.891 16.373 1.00 90.94 91 ARG A C 1
ATOM 652 O O . ARG A 1 91 ? -17.758 -5.928 16.985 1.00 90.94 91 ARG A O 1
ATOM 659 N N . ASN A 1 92 ? -18.651 -3.872 16.865 1.00 87.12 92 ASN A N 1
ATOM 660 C CA . ASN A 1 92 ? -19.400 -3.892 18.124 1.00 87.12 92 ASN A CA 1
ATOM 661 C C . ASN A 1 92 ? -20.784 -3.279 17.873 1.00 87.12 92 ASN A C 1
ATOM 663 O O . ASN A 1 92 ? -21.006 -2.092 18.109 1.00 87.12 92 ASN A O 1
ATOM 667 N N . GLY A 1 93 ? -21.660 -4.033 17.203 1.00 84.19 93 GLY A N 1
ATOM 668 C CA . GLY A 1 93 ? -22.907 -3.513 16.618 1.00 84.19 93 GLY A CA 1
ATOM 669 C C . GLY A 1 93 ? -22.702 -2.577 15.410 1.00 84.19 93 GLY A C 1
ATOM 670 O O . GLY A 1 93 ? -23.483 -2.618 14.463 1.00 84.19 93 GLY A O 1
ATOM 671 N N . ALA A 1 94 ? -21.613 -1.808 15.388 1.00 85.12 94 ALA A N 1
ATOM 672 C CA . ALA A 1 94 ? -21.134 -0.972 14.290 1.00 85.12 94 ALA A CA 1
ATOM 673 C C . ALA A 1 94 ? -19.625 -1.181 14.065 1.00 85.12 94 ALA A C 1
ATOM 675 O O . ALA A 1 94 ? -18.941 -1.752 14.915 1.00 85.12 94 ALA A O 1
ATOM 676 N N . SER A 1 95 ? -19.106 -0.740 12.915 1.00 86.56 95 SER A N 1
ATOM 677 C CA . SER A 1 95 ? -17.666 -0.778 12.631 1.00 86.56 95 SER A CA 1
ATOM 678 C C . SER A 1 95 ? -16.900 0.100 13.619 1.00 86.56 95 SER A C 1
ATOM 680 O O . SER A 1 95 ? -17.258 1.258 13.823 1.00 86.56 95 SER A O 1
ATOM 682 N N . CYS A 1 96 ? -15.836 -0.438 14.203 1.00 87.88 96 CYS A N 1
ATOM 683 C CA . CYS A 1 96 ? -14.954 0.280 15.114 1.00 87.88 96 CYS A CA 1
ATOM 684 C C . CYS A 1 96 ? -13.489 -0.118 14.895 1.00 87.88 96 CYS A C 1
ATOM 686 O O . CYS A 1 96 ? -13.164 -1.036 14.133 1.00 87.88 96 CYS A O 1
ATOM 688 N N . ARG A 1 97 ? -12.592 0.601 15.567 1.00 90.88 97 ARG A N 1
ATOM 689 C CA . ARG A 1 97 ? -11.159 0.321 15.601 1.00 90.88 97 ARG A CA 1
ATOM 690 C C . ARG A 1 97 ? -10.786 -0.112 17.010 1.00 90.88 97 ARG A C 1
ATOM 692 O O . ARG A 1 97 ? -11.198 0.516 17.984 1.00 90.88 97 ARG A O 1
ATOM 699 N N . VAL A 1 98 ? -10.016 -1.184 17.118 1.00 92.56 98 VAL A N 1
ATOM 700 C CA . VAL A 1 98 ? -9.526 -1.700 18.397 1.00 92.56 98 VAL A CA 1
ATOM 701 C C . VAL A 1 98 ? -8.014 -1.758 18.373 1.00 92.56 98 VAL A C 1
ATOM 703 O O . VAL A 1 98 ? -7.402 -2.177 17.391 1.00 92.56 98 VAL A O 1
ATOM 706 N N . LEU A 1 99 ? -7.423 -1.305 19.461 1.00 94.06 99 LEU A N 1
ATOM 707 C CA . LEU A 1 99 ? -5.999 -1.336 19.696 1.00 94.06 99 LEU A CA 1
ATOM 708 C C . LEU A 1 99 ? -5.696 -2.536 20.598 1.00 94.06 99 LEU A C 1
ATOM 710 O O . LEU A 1 99 ? -6.258 -2.661 21.688 1.00 94.06 99 LEU A O 1
ATOM 714 N N . VAL A 1 100 ? -4.829 -3.416 20.106 1.00 94.81 100 VAL A N 1
ATOM 715 C CA . VAL A 1 100 ? -4.456 -4.684 20.741 1.00 94.81 100 VAL A CA 1
ATOM 716 C C . VAL A 1 100 ? -2.950 -4.695 20.963 1.00 94.81 100 VAL A C 1
ATOM 718 O O . VAL A 1 100 ? -2.190 -4.395 20.038 1.00 94.81 100 VAL A O 1
ATOM 721 N N . ALA A 1 101 ? -2.509 -5.031 22.176 1.00 94.38 101 ALA A N 1
ATOM 722 C CA . ALA A 1 101 ? -1.090 -5.209 22.456 1.00 94.38 101 ALA A CA 1
ATOM 723 C C . ALA A 1 101 ? -0.544 -6.362 21.613 1.00 94.38 101 ALA A C 1
ATOM 725 O O . ALA A 1 101 ? -1.207 -7.383 21.421 1.00 94.38 101 ALA A O 1
ATOM 726 N N . ARG A 1 102 ? 0.680 -6.234 21.103 1.00 94.69 102 ARG A N 1
ATOM 727 C CA . ARG A 1 102 ? 1.263 -7.266 20.241 1.00 94.69 102 ARG A CA 1
ATOM 728 C C . ARG A 1 102 ? 1.318 -8.639 20.917 1.00 94.69 102 ARG A C 1
ATOM 730 O O . ARG A 1 102 ? 1.120 -9.646 20.240 1.00 94.69 102 ARG A O 1
ATOM 737 N N . GLU A 1 103 ? 1.573 -8.684 22.219 1.00 94.12 103 GLU A N 1
ATOM 738 C CA . GLU A 1 103 ? 1.615 -9.914 23.024 1.00 94.12 103 GLU A CA 1
ATOM 739 C C . GLU A 1 103 ? 0.265 -10.641 23.126 1.00 94.12 103 GLU A C 1
ATOM 741 O O . GLU A 1 103 ? 0.242 -11.854 23.323 1.00 94.12 103 GLU A O 1
ATOM 746 N N . ASP A 1 104 ? -0.839 -9.926 22.906 1.00 95.88 104 ASP A N 1
ATOM 747 C CA . ASP A 1 104 ? -2.206 -10.454 22.958 1.00 95.88 104 ASP A CA 1
ATOM 748 C C . ASP A 1 104 ? -2.717 -10.971 21.613 1.00 95.88 104 ASP A C 1
ATOM 750 O O . ASP A 1 104 ? -3.838 -11.472 21.501 1.00 95.88 104 ASP A O 1
ATOM 754 N N . ALA A 1 105 ? -1.884 -10.872 20.579 1.00 96.50 105 ALA A N 1
ATOM 755 C CA . ALA A 1 105 ? -2.192 -11.340 19.245 1.00 96.50 105 ALA A CA 1
ATOM 756 C C . ALA A 1 105 ? -1.244 -12.462 18.815 1.00 96.50 105 ALA A C 1
ATOM 758 O O . ALA A 1 105 ? -0.023 -12.403 18.989 1.00 96.50 105 ALA A O 1
ATOM 759 N N . HIS A 1 106 ? -1.809 -13.471 18.159 1.00 97.19 106 HIS A N 1
ATOM 760 C CA . HIS A 1 106 ? -1.024 -14.437 17.409 1.00 97.19 106 HIS A CA 1
ATOM 761 C C . HIS A 1 106 ? -0.678 -13.837 16.046 1.00 97.19 106 HIS A C 1
ATOM 763 O O . HIS A 1 106 ? -1.564 -13.343 15.345 1.00 97.19 106 HIS A O 1
ATOM 769 N N . VAL A 1 107 ? 0.607 -13.836 15.691 1.00 96.38 107 VAL A N 1
ATOM 770 C CA . VAL A 1 107 ? 1.107 -13.194 14.471 1.00 96.38 107 VAL A CA 1
ATOM 771 C C . VAL A 1 107 ? 2.022 -14.155 13.737 1.00 96.38 107 VAL A C 1
ATOM 773 O O . VAL A 1 107 ? 3.135 -14.426 14.190 1.00 96.38 107 VAL A O 1
ATOM 776 N N . ASP A 1 108 ? 1.555 -14.599 12.579 1.00 93.19 108 ASP A N 1
ATOM 777 C CA . ASP A 1 108 ? 2.254 -15.537 11.714 1.00 93.19 108 ASP A CA 1
ATOM 778 C C . ASP A 1 108 ? 2.831 -14.815 10.505 1.00 93.19 108 ASP A C 1
ATOM 780 O O . ASP A 1 108 ? 2.135 -14.053 9.823 1.00 93.19 108 ASP A O 1
ATOM 784 N N . ALA A 1 109 ? 4.100 -15.088 10.201 1.00 84.25 109 ALA A N 1
ATOM 785 C CA . ALA A 1 109 ? 4.679 -14.674 8.932 1.00 84.25 109 ALA A CA 1
ATOM 786 C C . ALA A 1 109 ? 3.883 -15.296 7.774 1.00 84.25 109 ALA A C 1
ATOM 788 O O . ALA A 1 109 ? 3.461 -16.452 7.840 1.00 84.25 109 ALA A O 1
ATOM 789 N N . VAL A 1 110 ? 3.670 -14.533 6.702 1.00 79.06 110 VAL A N 1
ATOM 790 C CA . VAL A 1 110 ? 3.115 -15.094 5.469 1.00 79.06 110 VAL A CA 1
ATOM 791 C C . VAL A 1 110 ? 4.271 -15.427 4.535 1.00 79.06 110 VAL A C 1
ATOM 793 O O . VAL A 1 110 ? 4.766 -14.547 3.834 1.00 79.06 110 VAL A O 1
ATOM 796 N N . ASP A 1 111 ? 4.666 -16.699 4.514 1.00 64.25 111 ASP A N 1
ATOM 797 C CA . ASP A 1 111 ? 5.809 -17.205 3.734 1.00 64.25 111 ASP A CA 1
ATOM 798 C C . ASP A 1 111 ? 5.628 -17.100 2.203 1.00 64.25 111 ASP A C 1
ATOM 800 O O . ASP A 1 111 ? 6.575 -17.287 1.446 1.00 64.25 111 ASP A O 1
ATOM 804 N N . ASP A 1 112 ? 4.419 -16.776 1.735 1.00 59.03 112 ASP A N 1
ATOM 805 C CA . ASP A 1 112 ? 4.000 -16.937 0.334 1.00 59.03 112 ASP A CA 1
ATOM 806 C C . ASP A 1 112 ? 4.039 -15.643 -0.509 1.00 59.03 112 ASP A C 1
ATOM 808 O O . ASP A 1 112 ? 3.564 -15.597 -1.645 1.00 59.03 112 ASP A O 1
ATOM 812 N N . HIS A 1 113 ? 4.581 -14.540 0.018 1.00 61.03 113 HIS A N 1
ATOM 813 C CA . HIS A 1 113 ? 4.685 -13.311 -0.773 1.00 61.03 113 HIS A CA 1
ATOM 814 C C . HIS A 1 113 ? 5.961 -13.322 -1.620 1.00 61.03 113 HIS A C 1
ATOM 816 O O . HIS A 1 113 ? 7.055 -13.014 -1.150 1.00 61.03 113 HIS A O 1
ATOM 822 N N . ALA A 1 114 ? 5.808 -13.620 -2.913 1.00 68.81 114 ALA A N 1
ATOM 823 C CA . ALA A 1 114 ? 6.818 -13.349 -3.933 1.00 68.81 114 ALA A CA 1
ATOM 824 C C . ALA A 1 114 ? 6.999 -11.824 -4.124 1.00 68.81 114 ALA A C 1
ATOM 826 O O . ALA A 1 114 ? 6.583 -11.280 -5.142 1.00 68.81 114 ALA A O 1
ATOM 827 N N . GLY A 1 115 ? 7.565 -11.135 -3.125 1.00 81.31 115 GLY A N 1
ATOM 828 C CA . GLY A 1 115 ? 7.757 -9.678 -3.059 1.00 81.31 115 GLY A CA 1
ATOM 829 C C . GLY A 1 115 ? 7.431 -9.100 -1.673 1.00 81.31 115 GLY A C 1
ATOM 830 O O . GLY A 1 115 ? 6.625 -9.660 -0.939 1.00 81.31 115 GLY A O 1
ATOM 831 N N . LEU A 1 116 ? 8.044 -7.972 -1.309 1.00 88.50 116 LEU A N 1
ATOM 832 C CA . LEU A 1 116 ? 7.871 -7.244 -0.039 1.00 88.50 116 LEU A CA 1
ATOM 833 C C . LEU A 1 116 ? 8.287 -7.994 1.239 1.00 88.50 116 LEU A C 1
ATOM 835 O O . LEU A 1 116 ? 7.824 -7.653 2.328 1.00 88.50 116 LEU A O 1
ATOM 839 N N . GLY A 1 117 ? 9.209 -8.959 1.161 1.00 85.19 117 GLY A N 1
ATOM 840 C CA . GLY A 1 117 ? 9.644 -9.737 2.335 1.00 85.19 117 GLY A CA 1
ATOM 841 C C . GLY A 1 117 ? 10.137 -8.881 3.516 1.00 85.19 117 GLY A C 1
ATOM 842 O O . GLY A 1 117 ? 9.889 -9.205 4.675 1.00 85.19 117 GLY A O 1
ATOM 843 N N . GLY A 1 118 ? 10.757 -7.727 3.243 1.00 87.81 118 GLY A N 1
ATOM 844 C CA . GLY A 1 118 ? 11.220 -6.801 4.283 1.00 87.81 118 GLY A CA 1
ATOM 845 C C . GLY A 1 118 ? 10.109 -6.055 5.038 1.00 87.81 118 GLY A C 1
ATOM 846 O O . GLY A 1 118 ? 10.380 -5.512 6.111 1.00 87.81 118 GLY A O 1
ATOM 847 N N . ALA A 1 119 ? 8.880 -6.020 4.503 1.00 90.62 119 ALA A N 1
ATOM 848 C CA . ALA A 1 119 ? 7.755 -5.265 5.066 1.00 90.62 119 ALA A CA 1
ATOM 849 C C . ALA A 1 119 ? 7.084 -5.989 6.248 1.00 90.62 119 ALA A C 1
ATOM 851 O O . ALA A 1 119 ? 6.251 -5.406 6.943 1.00 90.62 119 ALA A O 1
ATOM 852 N N . GLY A 1 120 ? 7.422 -7.263 6.480 1.00 90.75 120 GLY A N 1
ATOM 853 C CA . GLY A 1 120 ? 6.897 -8.041 7.605 1.00 90.75 120 GLY A CA 1
ATOM 854 C C . GLY A 1 120 ? 5.376 -8.211 7.572 1.00 90.75 120 GLY A C 1
ATOM 855 O O . GLY A 1 120 ? 4.735 -8.157 8.623 1.00 90.75 120 GLY A O 1
ATOM 856 N N . VAL A 1 121 ? 4.791 -8.363 6.376 1.00 93.12 121 VAL A N 1
ATOM 857 C CA . VAL A 1 121 ? 3.351 -8.612 6.214 1.00 93.12 121 VAL A CA 1
ATOM 858 C C . VAL A 1 121 ? 3.006 -9.936 6.883 1.00 93.12 121 VAL A C 1
ATOM 860 O O . VAL A 1 121 ? 3.500 -10.992 6.490 1.00 93.12 121 VAL A O 1
ATOM 863 N N . SER A 1 122 ? 2.169 -9.863 7.910 1.00 94.31 122 SER A N 1
ATOM 864 C CA . SER A 1 122 ? 1.834 -11.008 8.748 1.00 94.31 122 SER A CA 1
ATOM 865 C C . SER A 1 122 ? 0.330 -11.202 8.825 1.00 94.31 122 SER A C 1
ATOM 867 O O . SER A 1 122 ? -0.443 -10.247 8.730 1.00 94.31 122 SER A O 1
ATOM 869 N N . ARG A 1 123 ? -0.080 -12.444 9.038 1.00 95.00 123 ARG A N 1
ATOM 870 C CA . ARG A 1 123 ? -1.438 -12.776 9.441 1.00 95.00 123 ARG A CA 1
ATOM 871 C C . ARG A 1 123 ? -1.552 -12.564 10.940 1.00 95.00 123 ARG A C 1
ATOM 873 O O . ARG A 1 123 ? -0.672 -12.981 11.685 1.00 95.00 123 ARG A O 1
ATOM 880 N N . VAL A 1 124 ? -2.635 -11.938 11.371 1.00 97.31 124 VAL A N 1
ATOM 881 C CA . VAL A 1 124 ? -2.915 -11.681 12.780 1.00 97.31 124 VAL A CA 1
ATOM 882 C C . VAL A 1 124 ? -4.223 -12.357 13.149 1.00 97.31 124 VAL A C 1
ATOM 884 O O . VAL A 1 124 ? -5.212 -12.244 12.425 1.00 97.31 124 VAL A O 1
ATOM 887 N N . SER A 1 125 ? -4.246 -13.038 14.286 1.00 97.38 125 SER A N 1
ATOM 888 C CA . SER A 1 125 ? -5.475 -13.540 14.889 1.00 97.38 125 SER A CA 1
ATOM 889 C C . SER A 1 125 ? -5.503 -13.247 16.377 1.00 97.38 125 SER A C 1
ATOM 891 O O . SER A 1 125 ? -4.490 -13.364 17.066 1.00 97.38 125 SER A O 1
ATOM 893 N N . VAL A 1 126 ? -6.688 -12.907 16.864 1.00 97.38 126 VAL A N 1
ATOM 894 C CA . VAL A 1 126 ? -6.969 -12.698 18.284 1.00 97.38 126 VAL A CA 1
ATOM 895 C C . VAL A 1 126 ? -8.111 -13.634 18.650 1.00 97.38 126 VAL A C 1
ATOM 897 O O . VAL A 1 126 ? -9.080 -13.739 17.898 1.00 97.38 126 VAL A O 1
ATOM 900 N N . ALA A 1 127 ? -7.987 -14.327 19.778 1.00 95.25 127 ALA A N 1
ATOM 901 C CA . ALA A 1 127 ? -8.994 -15.256 20.269 1.00 95.25 127 ALA A CA 1
ATOM 902 C C . ALA A 1 127 ? -9.362 -14.899 21.708 1.00 95.25 127 ALA A C 1
ATOM 904 O O . ALA A 1 127 ? -8.509 -14.938 22.591 1.00 95.25 127 ALA A O 1
ATOM 905 N N . HIS A 1 128 ? -10.636 -14.580 21.927 1.00 92.12 128 HIS A N 1
ATOM 906 C CA . HIS A 1 128 ? -11.221 -14.320 23.242 1.00 92.12 128 HIS A CA 1
ATOM 907 C C . HIS A 1 128 ? -10.492 -13.273 24.106 1.00 92.12 128 HIS A C 1
ATOM 909 O O . HIS A 1 128 ? -10.457 -13.394 25.331 1.00 92.12 128 HIS A O 1
ATOM 915 N N . LEU A 1 129 ? -9.926 -12.226 23.499 1.00 94.50 129 LEU A N 1
ATOM 916 C CA . LEU A 1 129 ? -9.257 -11.165 24.255 1.00 94.50 129 LEU A CA 1
ATOM 917 C C . LEU A 1 129 ? -10.291 -10.311 24.990 1.00 94.50 129 LEU A C 1
ATOM 919 O O . LEU A 1 129 ? -11.252 -9.861 24.380 1.00 94.50 129 LEU A O 1
ATOM 923 N N . THR A 1 130 ? -10.121 -10.102 26.289 1.00 92.50 130 THR A N 1
ATOM 924 C CA . THR A 1 130 ? -11.101 -9.440 27.160 1.00 92.50 130 THR A CA 1
ATOM 925 C C . THR A 1 130 ? -10.975 -7.914 27.151 1.00 92.50 130 THR A C 1
ATOM 927 O O . THR A 1 130 ? -9.903 -7.362 26.905 1.00 92.50 130 THR A O 1
ATOM 930 N N . ALA A 1 131 ? -12.084 -7.218 27.419 1.00 83.69 131 ALA A N 1
ATOM 931 C CA . ALA A 1 131 ? -12.213 -5.763 27.298 1.00 83.69 131 ALA A CA 1
ATOM 932 C C . ALA A 1 131 ? -11.234 -4.955 28.167 1.00 83.69 131 ALA A C 1
ATOM 934 O O . ALA A 1 131 ? -10.924 -3.822 27.825 1.00 83.69 131 ALA A O 1
ATOM 935 N N . ASP A 1 132 ? -10.732 -5.521 29.264 1.00 85.19 132 ASP A N 1
ATOM 936 C CA . ASP A 1 132 ? -9.711 -4.906 30.121 1.00 85.19 132 ASP A CA 1
ATOM 937 C C . ASP A 1 132 ? -8.338 -4.784 29.438 1.00 85.19 132 ASP A C 1
ATOM 939 O O . ASP A 1 132 ? -7.514 -3.974 29.855 1.00 85.19 132 ASP A O 1
ATOM 943 N N . ARG A 1 133 ? -8.108 -5.556 28.370 1.00 84.50 133 ARG A N 1
ATOM 944 C CA . ARG A 1 133 ? -6.871 -5.576 27.572 1.00 84.50 133 ARG A CA 1
ATOM 945 C C . ARG A 1 133 ? -7.046 -4.974 26.176 1.00 84.50 133 ARG A C 1
ATOM 947 O O . ARG A 1 133 ? -6.156 -5.067 25.333 1.00 84.50 133 ARG A O 1
ATOM 954 N N . LEU A 1 134 ? -8.211 -4.386 25.914 1.00 86.25 134 LEU A N 1
ATOM 955 C CA . LEU A 1 134 ? -8.596 -3.812 24.631 1.00 86.25 134 LEU A CA 1
ATOM 956 C C . LEU A 1 134 ? -8.888 -2.332 24.792 1.00 86.25 134 LEU A C 1
ATOM 958 O O . LEU A 1 134 ? -9.652 -1.928 25.665 1.00 86.25 134 LEU A O 1
ATOM 962 N N . HIS A 1 135 ? -8.366 -1.527 23.873 1.00 89.19 135 HIS A N 1
ATOM 963 C CA . HIS A 1 135 ? -8.725 -0.117 23.809 1.00 89.19 135 HIS A CA 1
ATOM 964 C C . HIS A 1 135 ? -9.517 0.139 22.532 1.00 89.19 135 HIS A C 1
ATOM 966 O O . HIS A 1 135 ? -8.997 0.017 21.422 1.00 89.19 135 HIS A O 1
ATOM 972 N N . VAL A 1 136 ? -10.798 0.476 22.684 1.00 88.38 136 VAL A N 1
ATOM 973 C CA . VAL A 1 136 ? -11.628 0.908 21.556 1.00 88.38 136 VAL A CA 1
ATOM 974 C C . VAL A 1 136 ? -11.223 2.331 21.200 1.00 88.38 136 VAL A C 1
ATOM 976 O O . VAL A 1 136 ? -11.370 3.252 22.003 1.00 88.38 136 VAL A O 1
ATOM 979 N N . VAL A 1 137 ? -10.714 2.512 19.987 1.00 85.31 137 VAL A N 1
ATOM 980 C CA . VAL A 1 137 ? -10.352 3.834 19.485 1.00 85.31 137 VAL A CA 1
ATOM 981 C C . VAL A 1 137 ? -11.624 4.487 18.969 1.00 85.31 137 VAL A C 1
ATOM 983 O O . VAL A 1 137 ? -12.279 3.973 18.066 1.00 85.31 137 VAL A O 1
ATOM 986 N N . SER A 1 138 ? -11.995 5.599 19.596 1.00 76.69 138 SER A N 1
ATOM 987 C CA . SER A 1 138 ? -13.159 6.399 19.221 1.00 76.69 138 SER A CA 1
ATOM 988 C C . SER A 1 138 ? -12.693 7.642 18.476 1.00 76.69 138 SER A C 1
ATOM 990 O O . SER A 1 138 ? -11.756 8.299 18.924 1.00 76.69 138 SER A O 1
ATOM 992 N N . GLY A 1 139 ? -13.351 7.996 17.374 1.00 73.00 139 GLY A N 1
ATOM 993 C CA . GLY A 1 139 ? -13.040 9.219 16.639 1.00 73.00 139 GLY A CA 1
ATOM 994 C C . GLY A 1 139 ? -13.341 9.124 15.150 1.00 73.00 139 GLY A C 1
ATOM 995 O O . GLY A 1 139 ? -13.863 8.124 14.660 1.00 73.00 139 GLY A O 1
ATOM 996 N N . ASP A 1 140 ? -13.015 10.198 14.436 1.00 74.75 140 ASP A N 1
ATOM 997 C CA . ASP A 1 140 ? -13.054 10.213 12.979 1.00 74.75 140 ASP A CA 1
ATOM 998 C C . ASP A 1 140 ? -11.799 9.536 12.407 1.00 74.75 140 ASP A C 1
ATOM 1000 O O . ASP A 1 140 ? -10.715 10.117 12.362 1.00 74.75 140 ASP A O 1
ATOM 1004 N N . HIS A 1 141 ? -11.968 8.298 11.947 1.00 81.62 141 HIS A N 1
ATOM 1005 C CA . HIS A 1 141 ? -10.907 7.510 11.321 1.00 81.62 141 HIS A CA 1
ATOM 1006 C C . HIS A 1 141 ? -10.704 7.845 9.835 1.00 81.62 141 HIS A C 1
ATOM 1008 O O . HIS A 1 141 ? -9.814 7.275 9.202 1.00 81.62 141 HIS A O 1
ATOM 1014 N N . ALA A 1 142 ? -11.508 8.741 9.243 1.00 81.75 142 ALA A N 1
ATOM 1015 C CA . ALA A 1 142 ? -11.444 9.037 7.812 1.00 81.75 142 ALA A CA 1
ATOM 1016 C C . ALA A 1 142 ? -10.090 9.635 7.414 1.00 81.75 142 ALA A C 1
ATOM 1018 O O . ALA A 1 142 ? -9.519 9.242 6.400 1.00 81.75 142 ALA A O 1
ATOM 1019 N N . THR A 1 143 ? -9.522 10.519 8.238 1.00 84.06 143 THR A N 1
ATOM 1020 C CA . THR A 1 143 ? -8.210 11.128 7.954 1.00 84.06 143 THR A CA 1
ATOM 1021 C C . THR A 1 143 ? -7.083 10.089 7.992 1.00 84.06 143 THR A C 1
ATOM 1023 O O . THR A 1 143 ? -6.230 10.058 7.101 1.00 84.06 143 THR A O 1
ATOM 1026 N N . ALA A 1 144 ? -7.096 9.190 8.981 1.00 87.75 144 ALA A N 1
ATOM 1027 C CA . ALA A 1 144 ? -6.132 8.094 9.078 1.00 87.75 144 ALA A CA 1
ATOM 1028 C C . ALA A 1 144 ? -6.298 7.074 7.937 1.00 87.75 144 ALA A C 1
ATOM 1030 O O . ALA A 1 144 ? -5.304 6.620 7.368 1.00 87.75 144 ALA A O 1
ATOM 1031 N N . ALA A 1 145 ? -7.540 6.775 7.545 1.00 88.94 145 ALA A N 1
ATOM 1032 C CA . ALA A 1 145 ? -7.873 5.932 6.399 1.00 88.94 145 ALA A CA 1
ATOM 1033 C C . ALA A 1 145 ? -7.368 6.536 5.077 1.00 88.94 145 ALA A C 1
ATOM 1035 O O . ALA A 1 145 ? -6.724 5.840 4.288 1.00 88.94 145 ALA A O 1
ATOM 1036 N N . THR A 1 146 ? -7.584 7.837 4.856 1.00 89.25 146 THR A N 1
ATOM 1037 C CA . THR A 1 146 ? -7.051 8.574 3.700 1.00 89.25 146 THR A CA 1
ATOM 1038 C C . THR A 1 146 ? -5.529 8.506 3.669 1.00 89.25 146 THR A C 1
ATOM 1040 O O . THR A 1 146 ? -4.949 8.178 2.636 1.00 89.25 146 THR A O 1
ATOM 1043 N N . ARG A 1 147 ? -4.869 8.734 4.809 1.00 91.44 147 ARG A N 1
ATOM 1044 C CA . ARG A 1 147 ? -3.409 8.647 4.947 1.00 91.44 147 ARG A CA 1
ATOM 1045 C C . ARG A 1 147 ? -2.881 7.239 4.663 1.00 91.44 147 ARG A C 1
ATOM 1047 O O . ARG A 1 147 ? -1.907 7.099 3.929 1.00 91.44 147 ARG A O 1
ATOM 1054 N N . ALA A 1 148 ? -3.548 6.198 5.159 1.00 93.62 148 ALA A N 1
ATOM 1055 C CA . ALA A 1 148 ? -3.200 4.812 4.853 1.00 93.62 148 ALA A CA 1
ATOM 1056 C C . ALA A 1 148 ? -3.343 4.501 3.356 1.00 93.62 148 ALA A C 1
ATOM 1058 O O . ALA A 1 148 ? -2.426 3.940 2.758 1.00 93.62 148 ALA A O 1
ATOM 1059 N N . GLY A 1 149 ? -4.456 4.908 2.736 1.00 94.25 149 GLY A N 1
ATOM 1060 C CA . GLY A 1 149 ? -4.687 4.742 1.301 1.00 94.25 149 GLY A CA 1
ATOM 1061 C C . GLY A 1 149 ? -3.649 5.476 0.448 1.00 94.25 149 GLY A C 1
ATOM 1062 O O . GLY A 1 149 ? -3.082 4.890 -0.476 1.00 94.25 149 GLY A O 1
ATOM 1063 N N . ALA A 1 150 ? -3.343 6.725 0.802 1.00 94.62 150 ALA A N 1
ATOM 1064 C CA . ALA A 1 150 ? -2.350 7.547 0.120 1.00 94.62 150 ALA A CA 1
ATOM 1065 C C . ALA A 1 150 ? -0.943 6.951 0.244 1.00 94.62 150 ALA A C 1
ATOM 1067 O O . ALA A 1 150 ? -0.239 6.813 -0.753 1.00 94.62 150 ALA A O 1
ATOM 1068 N N . GLY A 1 151 ? -0.549 6.533 1.452 1.00 96.50 151 GLY A N 1
ATOM 1069 C CA . GLY A 1 151 ? 0.744 5.901 1.707 1.00 96.50 151 GLY A CA 1
ATOM 1070 C C . GLY A 1 151 ? 0.892 4.548 1.004 1.00 96.50 151 GLY A C 1
ATOM 1071 O O . GLY A 1 151 ? 1.949 4.257 0.444 1.00 96.50 151 GLY A O 1
ATOM 1072 N N . ALA A 1 152 ? -0.170 3.741 0.955 1.00 97.56 152 ALA A N 1
ATOM 1073 C CA . ALA A 1 152 ? -0.195 2.490 0.197 1.00 97.56 152 ALA A CA 1
ATOM 1074 C C . ALA A 1 152 ? -0.015 2.738 -1.311 1.00 97.56 152 ALA A C 1
ATOM 1076 O O . ALA A 1 152 ? 0.831 2.108 -1.949 1.00 97.56 152 ALA A O 1
ATOM 1077 N N . ALA A 1 153 ? -0.758 3.693 -1.879 1.00 97.94 153 ALA A N 1
ATOM 1078 C CA . ALA A 1 153 ? -0.629 4.063 -3.286 1.00 97.94 153 ALA A CA 1
ATOM 1079 C C . ALA A 1 153 ? 0.767 4.620 -3.602 1.00 97.94 153 ALA A C 1
ATOM 1081 O O . ALA A 1 153 ? 1.408 4.160 -4.547 1.00 97.94 153 ALA A O 1
ATOM 1082 N N . ALA A 1 154 ? 1.276 5.536 -2.774 1.00 98.38 154 ALA A N 1
ATOM 1083 C CA . ALA A 1 154 ? 2.616 6.107 -2.896 1.00 98.38 154 ALA A CA 1
ATOM 1084 C C . ALA A 1 154 ? 3.704 5.027 -2.832 1.00 98.38 154 ALA A C 1
ATOM 1086 O O . ALA A 1 154 ? 4.649 5.062 -3.620 1.00 98.38 154 ALA A O 1
ATOM 1087 N N . SER A 1 155 ? 3.537 4.028 -1.959 1.00 98.56 155 SER A N 1
ATOM 1088 C CA . SER A 1 155 ? 4.464 2.900 -1.844 1.00 98.56 155 SER A CA 1
ATOM 1089 C C . SER A 1 155 ? 4.529 2.086 -3.137 1.00 98.56 155 SER A C 1
ATOM 1091 O O . SER A 1 155 ? 5.616 1.730 -3.589 1.00 98.56 155 SER A O 1
ATOM 1093 N N . VAL A 1 156 ? 3.393 1.816 -3.788 1.00 98.62 156 VAL A N 1
ATOM 1094 C CA . VAL A 1 156 ? 3.380 1.086 -5.069 1.00 98.62 156 VAL A CA 1
ATOM 1095 C C . VAL A 1 156 ? 3.947 1.939 -6.204 1.00 98.62 156 VAL A C 1
ATOM 1097 O O . VAL A 1 156 ? 4.806 1.465 -6.951 1.00 98.62 156 VAL A O 1
ATOM 1100 N N . VAL A 1 157 ? 3.508 3.196 -6.321 1.00 98.69 157 VAL A N 1
ATOM 1101 C CA . VAL A 1 157 ? 3.961 4.118 -7.375 1.00 98.69 157 VAL A CA 1
ATOM 1102 C C . VAL A 1 157 ? 5.469 4.349 -7.283 1.00 98.69 157 VAL A C 1
ATOM 1104 O O . VAL A 1 157 ? 6.179 4.167 -8.272 1.00 98.69 157 VAL A O 1
ATOM 1107 N N . GLY A 1 158 ? 5.984 4.666 -6.094 1.00 98.56 158 GLY A N 1
ATOM 1108 C CA . GLY A 1 158 ? 7.415 4.863 -5.882 1.00 98.56 158 GLY A CA 1
ATOM 1109 C C . GLY A 1 158 ? 8.224 3.593 -6.150 1.00 98.56 158 GLY A C 1
ATOM 1110 O O . GLY A 1 158 ? 9.254 3.656 -6.817 1.00 98.56 158 GLY A O 1
ATOM 1111 N N . SER A 1 159 ? 7.722 2.416 -5.760 1.00 98.44 159 SER A N 1
ATOM 1112 C CA . SER A 1 159 ? 8.373 1.137 -6.087 1.00 98.44 159 SER A CA 1
ATOM 1113 C C . SER A 1 159 ? 8.512 0.933 -7.598 1.00 98.44 159 SER A C 1
ATOM 1115 O O . SER A 1 159 ? 9.583 0.552 -8.076 1.00 98.44 159 SER A O 1
ATOM 1117 N N . ALA A 1 160 ? 7.471 1.260 -8.369 1.00 98.50 160 ALA A N 1
ATOM 1118 C CA . ALA A 1 160 ? 7.498 1.176 -9.827 1.00 98.50 160 ALA A CA 1
ATOM 1119 C C . ALA A 1 160 ? 8.441 2.220 -10.463 1.00 98.50 160 ALA A C 1
ATOM 1121 O O . ALA A 1 160 ? 9.157 1.906 -11.416 1.00 98.50 160 ALA A O 1
ATOM 1122 N N . VAL A 1 161 ? 8.555 3.420 -9.881 1.00 98.44 161 VAL A N 1
ATOM 1123 C CA . VAL A 1 161 ? 9.623 4.383 -10.226 1.00 98.44 161 VAL A CA 1
ATOM 1124 C C . VAL A 1 161 ? 11.008 3.778 -9.974 1.00 98.44 161 VAL A C 1
ATOM 1126 O O . VAL A 1 161 ? 11.911 3.928 -10.800 1.00 98.44 161 VAL A O 1
ATOM 1129 N N . GLY A 1 162 ? 11.183 3.046 -8.874 1.00 97.31 162 GLY A N 1
ATOM 1130 C CA . GLY A 1 162 ? 12.405 2.300 -8.573 1.00 97.31 162 GLY A CA 1
ATOM 1131 C C . GLY A 1 162 ? 12.738 1.229 -9.622 1.00 97.31 162 GLY A C 1
ATOM 1132 O O . GLY A 1 162 ? 13.897 1.119 -10.032 1.00 97.31 162 GLY A O 1
ATOM 1133 N N . VAL A 1 163 ? 11.733 0.482 -10.102 1.00 96.44 163 VAL A N 1
ATOM 1134 C CA . VAL A 1 163 ? 11.875 -0.476 -11.219 1.00 96.44 163 VAL A CA 1
ATOM 1135 C C . VAL A 1 163 ? 12.395 0.237 -12.466 1.00 96.44 163 VAL A C 1
ATOM 1137 O O . VAL A 1 163 ? 13.414 -0.173 -13.025 1.00 96.44 163 VAL A O 1
ATOM 1140 N N . TRP A 1 164 ? 11.752 1.337 -12.866 1.00 97.06 164 TRP A N 1
ATOM 1141 C CA . TRP A 1 164 ? 12.153 2.117 -14.038 1.00 97.06 164 TRP A CA 1
ATOM 1142 C C . TRP A 1 164 ? 13.582 2.656 -13.925 1.00 97.06 164 TRP A C 1
ATOM 1144 O O . TRP A 1 164 ? 14.385 2.461 -14.839 1.00 97.06 164 TRP A O 1
ATOM 1154 N N . ARG A 1 165 ? 13.943 3.265 -12.785 1.00 96.56 165 ARG A N 1
ATOM 1155 C CA . ARG A 1 165 ? 15.301 3.789 -12.545 1.00 96.56 165 ARG A CA 1
ATOM 1156 C C . ARG A 1 165 ? 16.349 2.692 -12.706 1.00 96.56 165 ARG A C 1
ATOM 1158 O O . ARG A 1 165 ? 17.346 2.895 -13.401 1.00 96.56 165 ARG A O 1
ATOM 1165 N N . ARG A 1 166 ? 16.107 1.519 -12.111 1.00 94.25 166 ARG A N 1
ATOM 1166 C CA . ARG A 1 166 ? 17.043 0.392 -12.177 1.00 94.25 166 ARG A CA 1
ATOM 1167 C C . ARG A 1 166 ? 17.148 -0.192 -13.584 1.00 94.25 166 ARG A C 1
ATOM 1169 O O . ARG A 1 166 ? 18.248 -0.525 -14.019 1.00 94.25 166 ARG A O 1
ATOM 1176 N N . HIS A 1 167 ? 16.030 -0.283 -14.298 1.00 92.69 167 HIS A N 1
ATOM 1177 C CA . HIS A 1 167 ? 16.001 -0.730 -15.687 1.00 92.69 167 HIS A CA 1
ATOM 1178 C C . HIS A 1 167 ? 16.817 0.207 -16.594 1.00 92.69 167 HIS A C 1
ATOM 1180 O O . HIS A 1 167 ? 17.697 -0.246 -17.324 1.00 92.69 167 HIS A O 1
ATOM 1186 N N . VAL A 1 168 ? 16.606 1.523 -16.490 1.00 93.38 168 VAL A N 1
ATOM 1187 C CA . VAL A 1 168 ? 17.365 2.527 -17.256 1.00 93.38 168 VAL A CA 1
ATOM 1188 C C . VAL A 1 168 ? 18.857 2.484 -16.927 1.00 93.38 168 VAL A C 1
ATOM 1190 O O . VAL A 1 168 ? 19.689 2.592 -17.826 1.00 93.38 168 VAL A O 1
ATOM 1193 N N . GLU A 1 169 ? 19.221 2.311 -15.658 1.00 92.31 169 GLU A N 1
ATOM 1194 C CA . GLU A 1 169 ? 20.620 2.171 -15.251 1.00 92.31 169 GLU A CA 1
ATOM 1195 C C . GLU A 1 169 ? 21.284 0.945 -15.897 1.00 92.31 169 GLU A C 1
ATOM 1197 O O . GLU A 1 169 ? 22.376 1.061 -16.456 1.00 92.31 169 GLU A O 1
ATOM 1202 N N . GLN A 1 170 ? 20.609 -0.209 -15.902 1.00 88.44 170 GLN A N 1
ATOM 1203 C CA . GLN A 1 170 ? 21.104 -1.411 -16.580 1.00 88.44 170 GLN A CA 1
ATOM 1204 C C . GLN A 1 170 ? 21.273 -1.193 -18.088 1.00 88.44 170 GLN A C 1
ATOM 1206 O O . GLN A 1 170 ? 22.306 -1.575 -18.642 1.00 88.44 170 GLN A O 1
ATOM 1211 N N . LEU A 1 171 ? 20.309 -0.538 -18.746 1.00 88.44 171 LEU A N 1
ATOM 1212 C CA . LEU A 1 171 ? 20.411 -0.193 -20.167 1.00 88.44 171 LEU A CA 1
ATOM 1213 C C . LEU A 1 171 ? 21.602 0.732 -20.449 1.00 88.44 171 LEU A C 1
ATOM 1215 O O . LEU A 1 171 ? 22.330 0.512 -21.415 1.00 88.44 171 LEU A O 1
ATOM 1219 N N . ARG A 1 172 ? 21.854 1.731 -19.592 1.00 89.19 172 ARG A N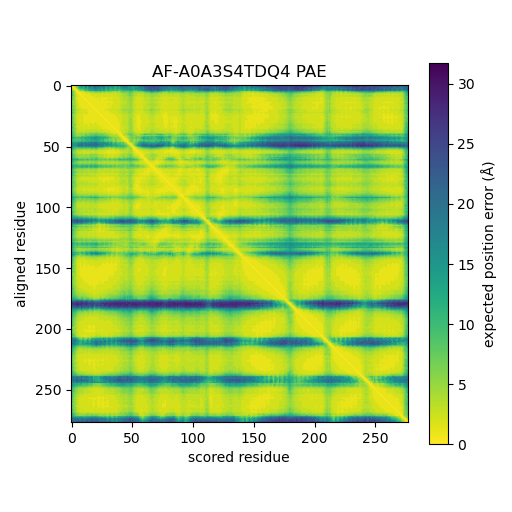 1
ATOM 1220 C CA . ARG A 1 172 ? 23.014 2.632 -19.718 1.00 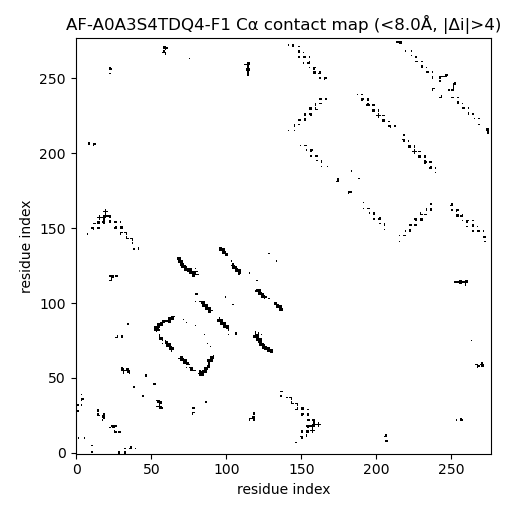89.19 172 ARG A CA 1
ATOM 1221 C C . ARG A 1 172 ? 24.336 1.878 -19.608 1.00 89.19 172 ARG A C 1
ATOM 1223 O O . ARG A 1 172 ? 25.221 2.090 -20.432 1.00 89.19 172 ARG A O 1
ATOM 1230 N N . VAL A 1 173 ? 24.466 0.983 -18.626 1.00 87.81 173 VAL A N 1
ATOM 1231 C CA . VAL A 1 173 ? 25.666 0.145 -18.458 1.00 87.81 173 VAL A CA 1
ATOM 1232 C C . VAL A 1 173 ? 25.852 -0.782 -19.659 1.00 87.81 173 VAL A C 1
ATOM 1234 O O . VAL A 1 173 ? 26.965 -0.910 -20.172 1.00 87.81 173 VAL A O 1
ATOM 1237 N N . GLN A 1 174 ? 24.772 -1.398 -20.145 1.00 83.94 174 GLN A N 1
ATOM 1238 C CA . GLN A 1 174 ? 24.812 -2.240 -21.336 1.00 83.94 174 GLN A CA 1
ATOM 1239 C C . GLN A 1 174 ? 25.311 -1.451 -22.551 1.00 83.94 174 GLN A C 1
ATOM 1241 O O . GLN A 1 174 ? 26.275 -1.879 -23.177 1.00 83.94 174 GLN A O 1
ATOM 1246 N N . LEU A 1 175 ? 24.721 -0.292 -22.850 1.00 84.62 175 LEU A N 1
ATOM 1247 C CA . LEU A 1 175 ? 25.134 0.570 -23.964 1.00 84.62 175 LEU A CA 1
ATOM 1248 C C . LEU A 1 175 ? 26.593 1.030 -23.854 1.00 84.62 175 LEU A C 1
ATOM 1250 O O . LEU A 1 175 ? 27.314 1.030 -24.846 1.00 84.62 175 LEU A O 1
ATOM 1254 N N . ALA A 1 176 ? 27.049 1.394 -22.653 1.00 84.38 176 ALA A N 1
ATOM 1255 C CA . ALA A 1 176 ? 28.421 1.851 -22.437 1.00 84.38 176 ALA A CA 1
ATOM 1256 C C . ALA A 1 176 ? 29.468 0.740 -22.640 1.00 84.38 176 ALA A C 1
ATOM 1258 O O . ALA A 1 176 ? 30.608 1.023 -23.002 1.00 84.38 176 ALA A O 1
ATOM 1259 N N . THR A 1 177 ? 29.098 -0.520 -22.394 1.00 82.81 177 THR A N 1
ATOM 1260 C CA . THR A 1 177 ? 30.011 -1.676 -22.459 1.00 82.81 177 THR A CA 1
ATOM 1261 C C . THR A 1 177 ? 29.964 -2.418 -23.794 1.00 82.81 177 THR A C 1
ATOM 1263 O O . THR A 1 177 ? 30.890 -3.162 -24.118 1.00 82.81 177 THR A O 1
ATOM 1266 N N . SER A 1 178 ? 28.924 -2.210 -24.600 1.00 73.81 178 SER A N 1
ATOM 1267 C CA . SER A 1 178 ? 28.747 -2.893 -25.881 1.00 73.81 178 SER A CA 1
ATOM 1268 C C . SER A 1 178 ? 29.272 -2.043 -27.038 1.00 73.81 178 SER A C 1
ATOM 1270 O O . SER A 1 178 ? 28.563 -1.259 -27.663 1.00 73.81 178 SER A O 1
ATOM 1272 N N . TYR A 1 179 ? 30.544 -2.244 -27.383 1.00 54.69 179 TYR A N 1
ATOM 1273 C CA . TYR A 1 179 ? 31.095 -1.748 -28.644 1.00 54.69 179 TYR A CA 1
ATOM 1274 C C . TYR A 1 179 ? 30.414 -2.485 -29.819 1.00 54.69 179 TYR A C 1
ATOM 1276 O O . TYR A 1 179 ? 30.750 -3.627 -30.124 1.00 54.69 179 TYR A O 1
ATOM 1284 N N . ARG A 1 180 ? 29.466 -1.814 -30.494 1.00 49.22 180 ARG A N 1
ATOM 1285 C CA . ARG A 1 180 ? 28.863 -2.185 -31.798 1.00 49.22 180 ARG A CA 1
ATOM 1286 C C . ARG A 1 180 ? 27.809 -3.321 -31.823 1.00 49.22 180 ARG A C 1
ATOM 1288 O O . ARG A 1 180 ? 27.367 -3.657 -32.913 1.00 49.22 180 ARG A O 1
ATOM 1295 N N . SER A 1 181 ? 27.369 -3.905 -30.699 1.00 53.94 181 SER A N 1
ATOM 1296 C CA . SER A 1 181 ? 26.436 -5.064 -30.730 1.00 53.94 181 SER A CA 1
ATOM 1297 C C . SER A 1 181 ? 25.148 -4.969 -29.901 1.00 53.94 181 SER A C 1
ATOM 1299 O O . SER A 1 181 ? 24.278 -5.818 -30.086 1.00 53.94 181 SER A O 1
ATOM 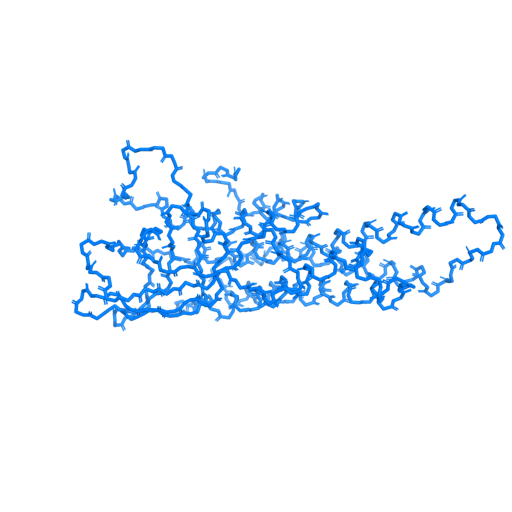1301 N N . ALA A 1 182 ? 24.974 -3.971 -29.027 1.00 60.03 182 ALA A N 1
ATOM 1302 C CA . ALA A 1 182 ? 23.683 -3.738 -28.372 1.00 60.03 182 ALA A CA 1
ATOM 1303 C C . ALA A 1 182 ? 23.032 -2.468 -28.919 1.00 60.03 182 ALA A C 1
ATOM 1305 O O . ALA A 1 182 ? 23.138 -1.391 -28.337 1.00 60.03 182 ALA A O 1
ATOM 1306 N N . GLU A 1 183 ? 22.348 -2.593 -30.050 1.00 64.06 183 GLU A N 1
ATOM 1307 C CA . GLU A 1 183 ? 21.393 -1.567 -30.457 1.00 64.06 183 GLU A CA 1
ATOM 1308 C C . GLU A 1 183 ? 20.140 -1.712 -29.587 1.00 64.06 183 GLU A C 1
ATOM 1310 O O . GLU A 1 183 ? 19.476 -2.752 -29.585 1.00 64.06 183 GLU A O 1
ATOM 1315 N 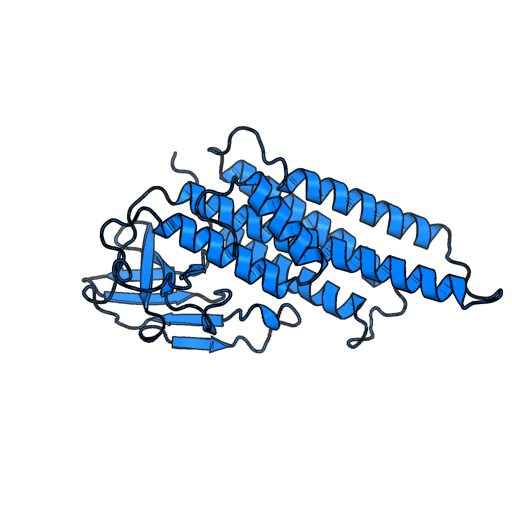N . ILE A 1 184 ? 19.827 -0.677 -28.803 1.00 72.81 184 ILE A N 1
ATOM 1316 C CA . ILE A 1 184 ? 18.481 -0.534 -28.247 1.00 72.81 184 ILE A CA 1
ATOM 1317 C C . ILE A 1 184 ? 17.579 -0.163 -29.417 1.00 72.81 184 ILE A C 1
ATOM 1319 O O . ILE A 1 184 ? 17.816 0.835 -30.091 1.00 72.81 184 ILE A O 1
ATOM 1323 N N . THR A 1 185 ? 16.553 -0.973 -29.655 1.00 80.94 185 THR A N 1
ATOM 1324 C CA . THR A 1 185 ? 15.571 -0.689 -30.702 1.00 80.94 185 THR A CA 1
ATOM 1325 C C . THR A 1 185 ? 14.761 0.560 -30.350 1.00 80.94 185 THR A C 1
ATOM 1327 O O . THR A 1 185 ? 14.476 0.815 -29.176 1.00 80.94 185 THR A O 1
ATOM 1330 N N . ASP A 1 186 ? 14.303 1.302 -31.360 1.00 82.44 186 ASP A N 1
ATOM 1331 C CA . ASP A 1 186 ? 13.394 2.443 -31.160 1.00 82.44 186 ASP A CA 1
ATOM 1332 C C . ASP A 1 186 ? 12.137 2.045 -30.368 1.00 82.44 186 ASP A C 1
ATOM 1334 O O . ASP A 1 186 ? 11.629 2.815 -29.553 1.00 82.44 186 ASP A O 1
ATOM 1338 N N . ALA A 1 187 ? 11.664 0.808 -30.553 1.00 83.62 187 ALA A N 1
ATOM 1339 C CA . ALA A 1 187 ? 10.540 0.249 -29.811 1.00 83.62 187 ALA A CA 1
ATOM 1340 C C . ALA A 1 187 ? 10.830 0.134 -28.303 1.00 83.62 187 ALA A C 1
ATOM 1342 O O . ALA A 1 187 ? 9.998 0.540 -27.490 1.00 83.62 187 ALA A O 1
ATOM 1343 N N . ALA A 1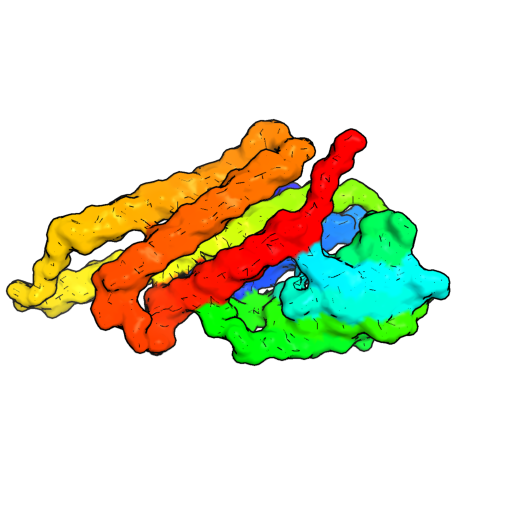 188 ? 12.014 -0.356 -27.923 1.00 83.50 188 ALA A N 1
ATOM 1344 C CA . ALA A 1 188 ? 12.423 -0.449 -26.522 1.00 83.50 188 ALA A CA 1
ATOM 1345 C C . ALA A 1 188 ? 12.605 0.942 -25.890 1.00 83.50 188 ALA A C 1
ATOM 1347 O O . ALA A 1 188 ? 12.149 1.182 -24.771 1.00 83.50 188 ALA A O 1
ATOM 1348 N N . ALA A 1 189 ? 13.192 1.897 -26.621 1.00 88.06 189 ALA A N 1
ATOM 1349 C CA . ALA A 1 189 ? 13.303 3.282 -26.160 1.00 88.06 189 ALA A CA 1
ATOM 1350 C C . ALA A 1 189 ? 11.921 3.931 -25.948 1.00 88.06 189 ALA A C 1
ATOM 1352 O O . ALA A 1 189 ? 11.675 4.562 -24.916 1.00 88.06 189 ALA A O 1
ATOM 1353 N N . ALA A 1 190 ? 10.988 3.722 -26.883 1.00 91.25 190 ALA A N 1
ATOM 1354 C CA . ALA A 1 190 ? 9.616 4.206 -26.765 1.00 91.25 190 ALA A CA 1
ATOM 1355 C C . ALA A 1 190 ? 8.880 3.590 -25.563 1.00 91.25 190 ALA A C 1
ATOM 1357 O O . ALA A 1 190 ? 8.123 4.287 -24.888 1.00 91.25 190 ALA A O 1
ATOM 1358 N N . GLN A 1 191 ? 9.109 2.311 -25.258 1.00 90.88 191 GLN A N 1
ATOM 1359 C CA . GLN A 1 191 ? 8.520 1.637 -24.097 1.00 90.88 191 GLN A CA 1
ATOM 1360 C C . GLN A 1 191 ? 9.015 2.232 -22.774 1.00 90.88 191 GLN A C 1
ATOM 1362 O O . GLN A 1 191 ? 8.206 2.528 -21.895 1.00 90.88 191 GLN A O 1
ATOM 1367 N N . VAL A 1 192 ? 10.321 2.498 -22.659 1.00 93.75 192 VAL A N 1
ATOM 1368 C CA . VAL A 1 192 ? 10.909 3.174 -21.489 1.00 93.75 192 VAL A CA 1
ATOM 1369 C C . VAL A 1 192 ? 10.328 4.581 -21.307 1.00 93.75 192 VAL A C 1
ATOM 1371 O O . VAL A 1 192 ? 10.045 4.983 -20.177 1.00 93.75 192 VAL A O 1
ATOM 1374 N N . ALA A 1 193 ? 10.121 5.321 -22.401 1.00 95.69 193 ALA A N 1
ATOM 1375 C CA . ALA A 1 193 ? 9.530 6.658 -22.366 1.00 95.69 193 ALA A CA 1
ATOM 1376 C C . ALA A 1 193 ? 8.047 6.639 -21.956 1.00 95.69 193 ALA A C 1
ATOM 1378 O O . ALA A 1 193 ? 7.622 7.460 -21.145 1.00 95.69 193 ALA A O 1
ATOM 1379 N N . ARG A 1 194 ? 7.263 5.680 -22.467 1.00 96.06 194 ARG A N 1
ATOM 1380 C CA . ARG A 1 194 ? 5.858 5.495 -22.066 1.00 96.06 194 ARG A CA 1
ATOM 1381 C C . ARG A 1 194 ? 5.742 5.148 -20.589 1.00 96.06 194 ARG A C 1
ATOM 1383 O O . ARG A 1 194 ? 4.983 5.801 -19.884 1.00 96.06 194 ARG A O 1
ATOM 1390 N N . ALA A 1 195 ? 6.550 4.201 -20.110 1.00 96.88 195 ALA A N 1
ATOM 1391 C CA . ALA A 1 195 ? 6.577 3.847 -18.695 1.00 96.88 195 ALA A CA 1
ATOM 1392 C C . ALA A 1 195 ? 6.930 5.057 -17.814 1.00 96.88 195 ALA A C 1
ATOM 1394 O O . ALA A 1 195 ? 6.278 5.276 -16.800 1.00 96.88 195 ALA A O 1
ATOM 1395 N N . ALA A 1 196 ? 7.900 5.886 -18.219 1.00 98.06 196 ALA A N 1
ATOM 1396 C CA . ALA A 1 196 ? 8.219 7.123 -17.503 1.00 98.06 196 ALA A CA 1
ATOM 1397 C C . ALA A 1 196 ? 7.016 8.081 -17.437 1.00 98.06 196 ALA A C 1
ATOM 1399 O O . ALA A 1 196 ? 6.701 8.589 -16.364 1.00 98.06 196 ALA A O 1
ATOM 1400 N N . SER A 1 197 ? 6.322 8.289 -18.561 1.00 98.25 197 SER A N 1
ATOM 1401 C CA . SER A 1 197 ? 5.132 9.147 -18.623 1.00 98.25 197 SER A CA 1
ATOM 1402 C C . SER A 1 197 ? 3.980 8.620 -17.765 1.00 98.25 197 SER A C 1
ATOM 1404 O O . SER A 1 197 ? 3.277 9.406 -17.133 1.00 98.25 197 SER A O 1
ATOM 1406 N N . ASP A 1 198 ? 3.768 7.306 -17.737 1.00 98.31 198 ASP A N 1
ATOM 1407 C CA . ASP A 1 198 ? 2.730 6.695 -16.911 1.00 98.31 198 ASP A CA 1
ATOM 1408 C C . ASP A 1 198 ? 3.057 6.790 -15.417 1.00 98.31 198 ASP A C 1
ATOM 1410 O O . ASP A 1 198 ? 2.178 7.073 -14.604 1.00 98.31 198 ASP A O 1
ATOM 1414 N N . LEU A 1 199 ? 4.321 6.612 -15.040 1.00 98.38 199 LEU A N 1
ATOM 1415 C CA . LEU A 1 199 ? 4.755 6.746 -13.650 1.00 98.38 199 LEU A CA 1
ATOM 1416 C C . LEU A 1 199 ? 4.700 8.196 -13.157 1.00 98.38 199 LEU A C 1
ATOM 1418 O O . LEU A 1 199 ? 4.336 8.429 -12.004 1.00 98.38 199 LEU A O 1
ATOM 1422 N N . ASP A 1 200 ? 4.995 9.167 -14.022 1.00 98.06 200 ASP A N 1
ATOM 1423 C CA . ASP A 1 200 ? 4.801 10.591 -13.733 1.00 98.06 200 ASP A CA 1
ATOM 1424 C C . ASP A 1 200 ? 3.316 10.916 -13.502 1.00 98.06 200 ASP A C 1
ATOM 1426 O O . ASP A 1 200 ? 2.943 11.469 -12.466 1.00 98.06 200 ASP A O 1
ATOM 1430 N N . ALA A 1 201 ? 2.433 10.448 -14.391 1.00 97.31 201 ALA A N 1
ATOM 1431 C CA . ALA A 1 201 ? 0.992 10.614 -14.222 1.00 97.31 201 ALA A CA 1
ATOM 1432 C C . ALA A 1 201 ? 0.464 9.946 -12.937 1.00 97.31 201 ALA A C 1
ATOM 1434 O O . ALA A 1 201 ? -0.367 10.528 -12.241 1.00 97.31 201 ALA A O 1
ATOM 1435 N N . ALA A 1 202 ? 0.947 8.746 -12.595 1.00 97.81 202 ALA A N 1
ATOM 1436 C CA . ALA A 1 202 ? 0.595 8.075 -11.342 1.00 97.81 202 ALA A CA 1
ATOM 1437 C C . ALA A 1 202 ? 1.109 8.849 -10.1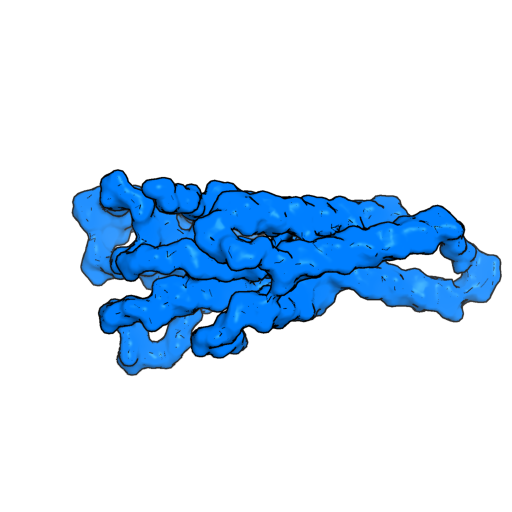16 1.00 97.81 202 ALA A C 1
ATOM 1439 O O . ALA A 1 202 ? 0.411 8.939 -9.110 1.00 97.81 202 ALA A O 1
ATOM 1440 N N . THR A 1 203 ? 2.300 9.443 -10.209 1.00 97.25 203 THR A N 1
ATOM 1441 C CA . THR A 1 203 ? 2.875 10.285 -9.152 1.00 97.25 203 THR A CA 1
ATOM 1442 C C . THR A 1 203 ? 1.993 11.502 -8.894 1.00 97.25 203 THR A C 1
ATOM 1444 O O . THR A 1 203 ? 1.600 11.723 -7.751 1.00 97.25 203 THR A O 1
ATOM 1447 N N . LEU A 1 204 ? 1.593 12.226 -9.947 1.00 94.56 204 LEU A N 1
ATOM 1448 C CA . LEU A 1 204 ? 0.690 13.380 -9.844 1.00 94.56 204 LEU A CA 1
ATOM 1449 C C . LEU A 1 204 ? -0.663 13.018 -9.217 1.00 94.56 204 LEU A C 1
ATOM 1451 O O . LEU A 1 204 ? -1.191 13.776 -8.409 1.00 94.56 204 LEU A O 1
ATOM 1455 N N . GLN A 1 205 ? -1.214 11.847 -9.551 1.00 92.88 205 GLN A N 1
ATOM 1456 C CA . GLN A 1 205 ? -2.479 11.370 -8.980 1.00 92.88 205 GLN A CA 1
ATOM 1457 C C . GLN A 1 205 ? -2.409 11.137 -7.465 1.00 92.88 205 GLN A C 1
ATOM 1459 O O . GLN A 1 205 ? -3.416 11.302 -6.779 1.00 92.88 205 GLN A O 1
ATOM 1464 N N . VAL A 1 206 ? -1.248 10.736 -6.941 1.00 92.81 206 VAL A N 1
ATOM 1465 C CA . VAL A 1 206 ? -1.088 10.444 -5.510 1.00 92.81 206 VAL A CA 1
ATOM 1466 C C . VAL A 1 206 ? -0.649 11.686 -4.727 1.00 92.81 206 VAL A C 1
ATOM 1468 O O . VAL A 1 206 ? -1.100 11.860 -3.598 1.00 92.81 206 VAL A O 1
ATOM 1471 N N . THR A 1 207 ? 0.176 12.567 -5.306 1.00 90.69 207 THR A N 1
ATOM 1472 C CA . THR A 1 207 ? 0.681 13.786 -4.636 1.00 90.69 207 THR A CA 1
ATOM 1473 C C . THR A 1 207 ? -0.296 14.959 -4.665 1.00 90.69 207 THR A C 1
ATOM 1475 O O . THR A 1 207 ? -0.244 15.805 -3.774 1.00 90.69 207 THR A O 1
ATOM 1478 N N . ALA A 1 208 ? -1.198 15.005 -5.647 1.00 82.56 208 ALA A N 1
ATOM 1479 C CA . ALA A 1 208 ? -2.254 16.006 -5.758 1.00 82.56 208 ALA A CA 1
ATOM 1480 C C . ALA A 1 208 ? -3.640 15.329 -5.757 1.00 82.56 208 ALA A C 1
ATOM 1482 O O . ALA A 1 208 ? -4.321 15.318 -6.789 1.00 82.56 208 ALA A O 1
ATOM 1483 N N . PRO A 1 209 ? -4.062 14.725 -4.625 1.00 67.00 209 PRO A N 1
ATOM 1484 C CA . PRO A 1 209 ? -5.394 14.142 -4.519 1.00 67.00 209 PRO A CA 1
ATOM 1485 C C . PRO A 1 209 ? -6.481 15.214 -4.742 1.00 67.00 209 PRO A C 1
ATOM 1487 O O . PRO A 1 209 ? -6.209 16.412 -4.614 1.00 67.00 209 PRO A O 1
ATOM 1490 N N . PRO A 1 210 ? -7.708 14.809 -5.123 1.00 63.78 210 PRO A N 1
ATOM 1491 C CA . PRO A 1 210 ? -8.782 15.743 -5.441 1.00 63.78 210 PRO A CA 1
ATOM 1492 C C . PRO A 1 210 ? -9.048 16.734 -4.291 1.00 63.78 210 PRO A C 1
ATOM 1494 O O . PRO A 1 210 ? -8.895 16.377 -3.126 1.00 63.78 210 PRO A O 1
ATOM 1497 N N . PRO A 1 211 ? -9.480 17.970 -4.606 1.00 55.62 211 PRO A N 1
ATOM 1498 C CA . PRO A 1 211 ? -9.546 19.078 -3.647 1.00 55.62 211 PRO A CA 1
ATOM 1499 C C . PRO A 1 211 ? -10.579 18.896 -2.525 1.00 55.62 211 PRO A C 1
ATOM 1501 O O . PRO A 1 211 ? -10.549 19.649 -1.556 1.00 55.62 211 PRO A O 1
ATOM 1504 N N . ASP A 1 212 ? -11.490 17.927 -2.648 1.00 65.19 212 ASP A N 1
ATOM 1505 C CA . ASP A 1 212 ? -12.428 17.569 -1.586 1.00 65.19 212 ASP A CA 1
ATOM 1506 C C . ASP A 1 212 ? -11.978 16.273 -0.899 1.00 65.19 212 ASP A C 1
ATOM 1508 O O . ASP A 1 212 ? -12.407 15.172 -1.247 1.00 65.19 212 ASP A O 1
ATOM 1512 N N . GLU A 1 213 ? -11.097 16.411 0.096 1.00 58.00 213 GLU A N 1
ATOM 1513 C CA . GLU A 1 213 ? -10.592 15.304 0.926 1.00 58.00 213 GLU A CA 1
ATOM 1514 C C . GLU A 1 213 ? -11.713 14.550 1.669 1.00 58.00 213 GLU A C 1
ATOM 1516 O O . GLU A 1 213 ? -11.489 13.445 2.166 1.00 58.00 213 GLU A O 1
ATOM 1521 N N . ARG A 1 214 ? -12.932 15.111 1.723 1.00 61.28 214 ARG A N 1
ATOM 1522 C CA . ARG A 1 214 ? -14.099 14.474 2.346 1.00 61.28 214 ARG A CA 1
ATOM 1523 C C . ARG A 1 214 ? -14.769 13.444 1.437 1.00 61.28 214 ARG A C 1
ATOM 1525 O O . ARG A 1 214 ? -15.464 12.568 1.951 1.00 61.28 214 ARG A O 1
ATOM 1532 N N . ASP A 1 215 ? -14.537 13.472 0.119 1.00 77.56 215 ASP A N 1
ATOM 1533 C CA . ASP A 1 215 ? -14.975 12.393 -0.778 1.00 77.56 215 ASP A CA 1
ATOM 1534 C C . ASP A 1 215 ? -13.938 11.261 -0.802 1.00 77.56 215 ASP A C 1
ATOM 1536 O O . ASP A 1 215 ? -13.202 11.043 -1.773 1.00 77.56 215 ASP A O 1
ATOM 1540 N N . LEU A 1 216 ? -13.906 10.497 0.293 1.00 77.88 216 LEU A N 1
ATOM 1541 C CA . LEU A 1 216 ? -13.051 9.317 0.432 1.00 77.88 216 LEU A CA 1
ATOM 1542 C C . LEU A 1 216 ? -13.251 8.333 -0.732 1.00 77.88 216 LEU A C 1
ATOM 1544 O O . LEU A 1 216 ? -12.292 7.724 -1.200 1.00 77.88 216 LEU A O 1
ATOM 1548 N N . ALA A 1 217 ? -14.470 8.202 -1.265 1.00 83.00 217 ALA A N 1
ATOM 1549 C CA . ALA A 1 217 ? -14.737 7.293 -2.373 1.00 83.00 217 ALA A CA 1
ATOM 1550 C C . ALA A 1 217 ? -14.080 7.763 -3.683 1.00 83.00 217 ALA A C 1
ATOM 1552 O O . ALA A 1 217 ? -13.550 6.932 -4.426 1.00 83.00 217 ALA A O 1
ATOM 1553 N N . ALA A 1 218 ? -14.101 9.064 -3.989 1.00 85.12 218 ALA A N 1
ATOM 1554 C CA . ALA A 1 218 ? -13.360 9.619 -5.123 1.00 85.12 218 ALA A CA 1
ATOM 1555 C C . ALA A 1 218 ? -11.852 9.471 -4.943 1.00 85.12 218 ALA A C 1
ATOM 1557 O O . ALA A 1 218 ? -11.179 8.987 -5.856 1.00 85.12 218 ALA A O 1
ATOM 1558 N N . THR A 1 219 ? -11.341 9.800 -3.762 1.00 87.19 219 THR A N 1
ATOM 1559 C CA . THR A 1 219 ? -9.919 9.677 -3.427 1.00 87.19 219 THR A CA 1
ATOM 1560 C C . THR A 1 219 ? -9.427 8.234 -3.576 1.00 87.19 219 THR A C 1
ATOM 1562 O O . THR A 1 219 ? -8.439 7.977 -4.265 1.00 87.19 219 THR A O 1
ATOM 1565 N N . VAL A 1 220 ? -10.180 7.256 -3.064 1.00 90.00 220 VAL A N 1
ATOM 1566 C CA . VAL A 1 220 ? -9.869 5.829 -3.228 1.00 90.00 220 VAL A CA 1
ATOM 1567 C C . VAL A 1 220 ? -9.869 5.406 -4.702 1.00 90.00 220 VAL A C 1
ATOM 1569 O O . VAL A 1 220 ? -9.006 4.629 -5.113 1.00 90.00 220 VAL A O 1
ATOM 1572 N N . ARG A 1 221 ? -10.791 5.915 -5.537 1.00 91.50 221 ARG A N 1
ATOM 1573 C CA . ARG A 1 221 ? -10.774 5.633 -6.988 1.00 91.50 221 ARG A CA 1
ATOM 1574 C C . ARG A 1 221 ? -9.498 6.152 -7.654 1.00 91.50 221 ARG A C 1
ATOM 1576 O O . ARG A 1 221 ? -8.918 5.428 -8.463 1.00 91.50 221 ARG A O 1
ATOM 1583 N N . VAL A 1 222 ? -9.050 7.356 -7.297 1.00 93.00 222 VAL A N 1
ATOM 1584 C CA . VAL A 1 222 ? -7.797 7.937 -7.808 1.00 93.00 222 VAL A CA 1
ATOM 1585 C C . VAL A 1 222 ? -6.598 7.081 -7.396 1.00 93.00 222 VAL A C 1
ATOM 1587 O O . VAL A 1 222 ? -5.780 6.730 -8.245 1.00 93.00 222 VAL A O 1
ATOM 1590 N N . TYR A 1 223 ? -6.532 6.647 -6.136 1.00 95.06 223 TYR A N 1
ATOM 1591 C CA . TYR A 1 223 ? -5.465 5.764 -5.658 1.00 95.06 223 TYR A CA 1
ATOM 1592 C C . TYR A 1 223 ? -5.455 4.403 -6.360 1.00 95.06 223 TYR A C 1
ATOM 1594 O O . TYR A 1 223 ? -4.392 3.949 -6.785 1.00 95.06 223 TYR A O 1
ATOM 1602 N N . ARG A 1 224 ? -6.622 3.776 -6.572 1.00 95.88 224 ARG A N 1
ATOM 1603 C CA . ARG A 1 224 ? -6.720 2.534 -7.361 1.00 95.88 224 ARG A CA 1
ATOM 1604 C C . ARG A 1 224 ? -6.196 2.730 -8.784 1.00 95.88 224 ARG A C 1
ATOM 1606 O O . ARG A 1 224 ? -5.460 1.881 -9.285 1.00 95.88 224 ARG A O 1
ATOM 1613 N N . GLN A 1 225 ? -6.545 3.846 -9.424 1.00 96.31 225 GLN A N 1
ATOM 1614 C CA . GLN A 1 225 ? -6.075 4.156 -10.772 1.00 96.31 225 GLN A CA 1
ATOM 1615 C C . GLN A 1 225 ? -4.553 4.351 -10.816 1.00 96.31 225 GLN A C 1
ATOM 1617 O O . GLN A 1 225 ? -3.904 3.800 -11.706 1.00 96.31 225 GLN A O 1
ATOM 1622 N N . ALA A 1 226 ? -3.983 5.082 -9.856 1.00 97.75 226 ALA A N 1
ATOM 1623 C CA . ALA A 1 226 ? -2.541 5.299 -9.773 1.00 97.75 226 ALA A CA 1
ATOM 1624 C C . ALA A 1 226 ? -1.777 3.981 -9.565 1.00 97.75 226 ALA A C 1
ATOM 1626 O O . ALA A 1 226 ? -0.802 3.713 -10.268 1.00 97.75 226 ALA A O 1
ATOM 1627 N N . VAL A 1 227 ? -2.265 3.118 -8.665 1.00 98.44 227 VAL A N 1
ATOM 1628 C CA . VAL A 1 227 ? -1.713 1.775 -8.417 1.00 98.44 227 VAL A CA 1
ATOM 1629 C C . VAL A 1 227 ? -1.764 0.911 -9.679 1.00 98.44 227 VAL A C 1
ATOM 1631 O O . VAL A 1 227 ? -0.759 0.301 -10.044 1.00 98.44 227 VAL A O 1
ATOM 1634 N N . ALA A 1 228 ? -2.905 0.879 -10.375 1.00 98.06 228 ALA A N 1
ATOM 1635 C CA . ALA A 1 228 ? -3.060 0.103 -11.604 1.00 98.06 228 ALA A CA 1
ATOM 1636 C C . ALA A 1 228 ? -2.125 0.597 -12.720 1.00 98.06 228 ALA A C 1
ATOM 1638 O O . ALA A 1 228 ? -1.482 -0.212 -13.391 1.00 98.06 228 ALA A O 1
ATOM 1639 N N . ARG A 1 229 ? -2.001 1.921 -12.883 1.00 98.19 229 ARG A N 1
ATOM 1640 C CA . ARG A 1 229 ? -1.093 2.537 -13.858 1.00 98.19 229 ARG A CA 1
ATOM 1641 C C . ARG A 1 229 ? 0.369 2.206 -13.550 1.00 98.19 229 ARG A C 1
ATOM 1643 O O . ARG A 1 229 ? 1.094 1.778 -14.444 1.00 98.19 229 ARG A O 1
ATOM 1650 N N . ALA A 1 230 ? 0.792 2.351 -12.294 1.00 98.50 230 ALA A N 1
ATOM 1651 C CA . ALA A 1 230 ? 2.158 2.044 -11.874 1.00 98.50 230 ALA A CA 1
ATOM 1652 C C . ALA A 1 230 ? 2.514 0.564 -12.065 1.00 98.50 230 ALA A C 1
ATOM 1654 O O . ALA A 1 230 ? 3.593 0.252 -12.570 1.00 98.50 230 ALA A O 1
ATOM 1655 N N . ARG A 1 231 ? 1.591 -0.345 -11.726 1.00 97.94 231 ARG A N 1
ATOM 1656 C CA . ARG A 1 231 ? 1.753 -1.779 -11.981 1.00 97.94 231 ARG A CA 1
ATOM 1657 C C . ARG A 1 231 ? 1.911 -2.067 -13.473 1.00 97.94 231 ARG A C 1
ATOM 1659 O O . ARG A 1 231 ? 2.884 -2.704 -13.851 1.00 97.94 231 ARG A O 1
ATOM 1666 N N . SER A 1 232 ? 1.011 -1.555 -14.315 1.00 97.56 232 SER A N 1
ATOM 1667 C CA . SER A 1 232 ? 1.074 -1.777 -15.766 1.00 97.56 232 SER A CA 1
ATOM 1668 C C . SER A 1 232 ? 2.373 -1.242 -16.379 1.00 97.56 232 SER A C 1
ATOM 1670 O O . SER A 1 232 ? 2.975 -1.906 -17.219 1.00 97.56 232 SER A O 1
ATOM 1672 N N . ALA A 1 233 ? 2.862 -0.084 -15.922 1.00 97.06 233 ALA A N 1
ATOM 1673 C CA . ALA A 1 233 ? 4.157 0.438 -16.350 1.00 97.06 233 ALA A CA 1
ATOM 1674 C C . ALA A 1 233 ? 5.318 -0.497 -15.957 1.00 97.06 233 ALA A C 1
ATOM 1676 O O . ALA A 1 233 ? 6.215 -0.731 -16.768 1.00 97.06 233 ALA A O 1
ATOM 1677 N N . ALA A 1 234 ? 5.298 -1.056 -14.742 1.00 96.19 234 ALA A N 1
ATOM 1678 C CA . ALA A 1 234 ? 6.299 -2.022 -14.294 1.00 96.19 234 ALA A CA 1
ATOM 1679 C C . ALA A 1 234 ? 6.224 -3.352 -15.068 1.00 96.19 234 ALA A C 1
ATOM 1681 O O . ALA A 1 234 ? 7.270 -3.882 -15.441 1.00 96.19 234 ALA A O 1
ATOM 1682 N N . ASP A 1 235 ? 5.016 -3.855 -15.347 1.00 94.81 235 ASP A N 1
ATOM 1683 C CA . ASP A 1 235 ? 4.781 -5.063 -16.150 1.00 94.81 235 ASP A CA 1
ATOM 1684 C C . ASP A 1 235 ? 5.377 -4.895 -17.554 1.00 94.81 235 ASP A C 1
ATOM 1686 O O . ASP A 1 235 ? 6.210 -5.698 -17.974 1.00 94.81 235 ASP A O 1
ATOM 1690 N N . HIS A 1 236 ? 5.069 -3.785 -18.234 1.00 92.12 236 HIS A N 1
ATOM 1691 C CA . HIS A 1 236 ? 5.637 -3.496 -19.551 1.00 92.12 236 HIS A CA 1
ATOM 1692 C C . HIS A 1 236 ? 7.174 -3.432 -19.512 1.00 92.12 236 HIS A C 1
ATOM 1694 O O . HIS A 1 236 ? 7.834 -3.994 -20.383 1.00 92.12 236 HIS A O 1
ATOM 1700 N N . LEU A 1 237 ? 7.778 -2.780 -18.513 1.00 91.38 237 LEU A N 1
ATOM 1701 C CA . LEU A 1 237 ? 9.243 -2.722 -18.398 1.00 91.38 237 LEU A CA 1
ATOM 1702 C C . LEU A 1 237 ? 9.880 -4.105 -18.208 1.00 91.38 237 LEU A C 1
ATOM 1704 O O . LEU A 1 237 ? 10.991 -4.335 -18.695 1.00 91.38 237 LEU A O 1
ATOM 1708 N N . LEU A 1 238 ? 9.199 -5.016 -17.507 1.00 88.81 238 LEU A N 1
ATOM 1709 C CA . LEU A 1 238 ? 9.673 -6.382 -17.326 1.00 88.81 238 LEU A CA 1
ATOM 1710 C C . LEU A 1 238 ? 9.533 -7.196 -18.616 1.00 88.81 238 LEU A C 1
ATOM 1712 O O . LEU A 1 238 ? 10.496 -7.844 -19.016 1.00 88.81 238 LEU A O 1
ATOM 1716 N N . GLU A 1 239 ? 8.381 -7.127 -19.289 1.00 86.19 239 GLU A N 1
ATOM 1717 C CA . GLU A 1 239 ? 8.104 -7.841 -20.546 1.00 86.19 239 GLU A CA 1
ATOM 1718 C C . GLU A 1 239 ? 9.111 -7.503 -21.653 1.00 86.19 239 GLU A C 1
ATOM 1720 O O . GLU A 1 239 ? 9.542 -8.383 -22.398 1.00 86.19 239 GLU A O 1
ATOM 1725 N N . GLY A 1 240 ? 9.534 -6.238 -21.741 1.00 72.25 240 GLY A N 1
ATOM 1726 C CA . GLY A 1 240 ? 10.557 -5.798 -22.696 1.00 72.25 240 GLY A CA 1
ATOM 1727 C C . GLY A 1 240 ? 11.991 -6.196 -22.314 1.00 72.25 240 GLY A C 1
ATOM 1728 O O . GLY A 1 240 ? 12.923 -6.007 -23.098 1.00 72.25 240 GLY A O 1
ATOM 1729 N N . GLY A 1 241 ? 12.203 -6.724 -21.106 1.00 69.06 241 GLY A N 1
ATOM 1730 C CA . GLY A 1 241 ? 13.517 -7.014 -20.551 1.00 69.06 241 GLY A CA 1
ATOM 1731 C C . GLY A 1 241 ? 13.964 -8.461 -20.757 1.00 69.06 241 GLY A C 1
ATOM 1732 O O . GLY A 1 241 ? 13.335 -9.406 -20.291 1.00 69.06 241 GLY A O 1
ATOM 1733 N N . ARG A 1 242 ? 15.174 -8.651 -21.295 1.00 68.31 242 ARG A N 1
ATOM 1734 C CA . ARG A 1 242 ? 15.857 -9.963 -21.383 1.00 68.31 242 ARG A CA 1
ATOM 1735 C C . ARG A 1 242 ? 16.082 -10.677 -20.034 1.00 68.31 242 ARG A C 1
ATOM 1737 O O . ARG A 1 242 ? 16.537 -11.815 -20.004 1.00 68.31 242 ARG A O 1
ATOM 1744 N N . HIS A 1 243 ? 15.813 -9.991 -18.926 1.00 68.19 243 HIS A N 1
ATOM 1745 C CA . HIS A 1 243 ? 16.011 -10.451 -17.553 1.00 68.19 243 HIS A CA 1
ATOM 1746 C C . HIS A 1 243 ? 14.712 -10.854 -16.844 1.00 68.19 243 HIS A C 1
ATOM 1748 O O . HIS A 1 243 ? 14.762 -11.210 -15.670 1.00 68.19 243 HIS A O 1
ATOM 1754 N N . ALA A 1 244 ? 13.570 -10.830 -17.542 1.00 68.75 244 ALA A N 1
ATOM 1755 C CA . ALA A 1 244 ? 12.253 -11.131 -16.977 1.00 68.75 244 ALA A CA 1
ATOM 1756 C C . ALA A 1 244 ? 12.185 -12.475 -16.226 1.00 68.75 244 ALA A C 1
ATOM 1758 O O . ALA A 1 244 ? 11.460 -12.607 -15.244 1.00 68.75 244 ALA A O 1
ATOM 1759 N N . LEU A 1 245 ? 12.969 -13.465 -16.667 1.00 74.56 245 LEU A N 1
ATOM 1760 C CA . LEU A 1 245 ? 13.006 -14.811 -16.085 1.00 74.56 245 LEU A CA 1
ATOM 1761 C C . LEU A 1 245 ? 14.104 -14.998 -15.025 1.00 74.56 245 LEU A C 1
ATOM 1763 O O . LEU A 1 245 ? 14.130 -16.017 -14.337 1.00 74.56 245 LEU A O 1
ATOM 1767 N N . ASP A 1 246 ? 15.010 -14.031 -14.875 1.00 82.31 246 ASP A N 1
ATOM 1768 C CA . ASP A 1 246 ? 16.075 -14.097 -13.881 1.00 82.31 246 ASP A CA 1
ATOM 1769 C C . ASP A 1 246 ? 15.571 -13.564 -12.536 1.00 82.31 246 ASP A C 1
ATOM 1771 O O . ASP A 1 246 ? 15.515 -12.359 -12.286 1.00 82.31 246 ASP A O 1
ATOM 1775 N N . ALA A 1 247 ? 15.217 -14.495 -11.650 1.00 78.19 247 ALA A N 1
ATOM 1776 C CA . ALA A 1 247 ? 14.740 -14.212 -10.302 1.00 78.19 247 ALA A CA 1
ATOM 1777 C C . ALA A 1 247 ? 15.764 -13.471 -9.423 1.00 78.19 247 ALA A C 1
ATOM 1779 O O . ALA A 1 247 ? 15.365 -12.882 -8.415 1.00 78.19 247 ALA A O 1
ATOM 1780 N N . SER A 1 248 ? 17.052 -13.523 -9.778 1.00 83.44 248 SER A N 1
ATOM 1781 C CA . SER A 1 248 ? 18.129 -12.818 -9.082 1.00 83.44 248 SER A CA 1
ATOM 1782 C C . SER A 1 248 ? 18.360 -11.406 -9.622 1.00 83.44 248 SER A C 1
ATOM 1784 O O . SER A 1 248 ? 19.055 -10.610 -8.989 1.00 83.44 248 SER A O 1
ATOM 1786 N N . ASN A 1 249 ? 17.749 -11.057 -10.761 1.00 88.12 249 ASN A N 1
ATOM 1787 C CA . ASN A 1 249 ? 17.891 -9.729 -11.328 1.00 88.12 249 ASN A CA 1
ATOM 1788 C C . ASN A 1 249 ? 17.190 -8.683 -10.437 1.00 88.12 249 ASN A C 1
ATOM 1790 O O . ASN A 1 249 ? 16.016 -8.849 -10.093 1.00 88.12 249 ASN A O 1
ATOM 1794 N N . PRO A 1 250 ? 17.855 -7.561 -10.108 1.00 88.19 250 PRO A N 1
ATOM 1795 C CA . PRO A 1 250 ? 17.286 -6.539 -9.231 1.00 88.19 250 PRO A CA 1
ATOM 1796 C C . PRO A 1 250 ? 16.038 -5.847 -9.807 1.00 88.19 250 PRO A C 1
ATOM 1798 O O . PRO A 1 250 ? 15.222 -5.346 -9.039 1.00 88.19 250 PRO A O 1
ATOM 1801 N N . VAL A 1 251 ? 15.860 -5.813 -11.135 1.00 91.31 251 VAL A N 1
ATOM 1802 C CA . VAL A 1 251 ? 14.630 -5.302 -11.770 1.00 91.31 251 VAL A CA 1
ATOM 1803 C C . VAL A 1 251 ? 13.472 -6.263 -11.510 1.00 91.31 251 VAL A C 1
ATOM 1805 O O . VAL A 1 251 ? 12.412 -5.827 -11.072 1.00 91.31 251 VAL A O 1
ATOM 1808 N N . THR A 1 252 ? 13.693 -7.567 -11.691 1.00 91.12 252 THR A N 1
ATOM 1809 C CA . THR A 1 252 ? 12.699 -8.617 -11.421 1.00 91.12 252 THR A CA 1
ATOM 1810 C C . THR A 1 252 ? 12.312 -8.671 -9.942 1.00 91.12 252 THR A C 1
ATOM 1812 O O . THR A 1 252 ? 11.136 -8.818 -9.619 1.00 91.12 252 THR A O 1
ATOM 1815 N N . GLN A 1 253 ? 13.274 -8.501 -9.029 1.00 89.69 253 GLN A N 1
ATOM 1816 C CA . GLN A 1 253 ? 13.000 -8.413 -7.589 1.00 89.69 253 GLN A CA 1
ATOM 1817 C C . GLN A 1 253 ? 12.126 -7.201 -7.242 1.00 89.69 253 GLN A C 1
ATOM 1819 O O . GLN A 1 253 ? 11.106 -7.355 -6.580 1.00 89.69 253 GLN A O 1
ATOM 1824 N N . ARG A 1 254 ? 12.456 -6.010 -7.753 1.00 91.75 254 ARG A N 1
ATOM 1825 C CA . ARG A 1 254 ? 11.635 -4.811 -7.517 1.00 91.75 254 ARG A CA 1
ATOM 1826 C C . ARG A 1 254 ? 10.261 -4.894 -8.174 1.00 91.75 254 ARG A C 1
ATOM 1828 O O . ARG A 1 254 ? 9.288 -4.393 -7.624 1.00 91.75 254 ARG A O 1
ATOM 1835 N N . TRP A 1 255 ? 10.155 -5.536 -9.336 1.00 94.62 255 TRP A N 1
ATOM 1836 C CA . TRP A 1 255 ? 8.860 -5.793 -9.963 1.00 94.62 255 TRP A CA 1
ATOM 1837 C C . TRP A 1 255 ? 7.980 -6.692 -9.083 1.00 94.62 255 TRP A C 1
ATOM 1839 O O . TRP A 1 255 ? 6.805 -6.390 -8.893 1.00 94.62 255 TRP A O 1
ATOM 1849 N N . ARG A 1 256 ? 8.550 -7.739 -8.472 1.00 93.25 256 ARG A N 1
ATOM 1850 C CA . ARG A 1 256 ? 7.842 -8.578 -7.489 1.00 93.25 256 ARG A CA 1
ATOM 1851 C C . ARG A 1 256 ? 7.317 -7.759 -6.310 1.00 93.25 256 ARG A C 1
ATOM 1853 O O . ARG A 1 256 ? 6.186 -7.970 -5.879 1.00 93.25 256 ARG A O 1
ATOM 1860 N N . ASP A 1 257 ? 8.091 -6.786 -5.831 1.00 94.44 257 ASP A N 1
ATOM 1861 C CA . ASP A 1 257 ? 7.643 -5.865 -4.780 1.00 94.44 257 ASP A CA 1
ATOM 1862 C C . ASP A 1 257 ? 6.459 -4.993 -5.234 1.00 94.44 257 ASP A C 1
ATOM 1864 O O . ASP A 1 257 ? 5.511 -4.802 -4.471 1.00 94.44 257 ASP A O 1
ATOM 1868 N N . VAL A 1 258 ? 6.463 -4.510 -6.484 1.00 96.94 258 VAL A N 1
ATOM 1869 C CA . VAL A 1 258 ? 5.331 -3.772 -7.083 1.00 96.94 258 VAL A CA 1
ATOM 1870 C C . VAL A 1 258 ? 4.096 -4.662 -7.204 1.00 96.94 258 VAL A C 1
ATOM 1872 O O . VAL A 1 258 ? 2.999 -4.246 -6.833 1.00 96.94 258 VAL A O 1
ATOM 1875 N N . ASP A 1 259 ? 4.251 -5.890 -7.691 1.00 95.25 259 ASP A N 1
ATOM 1876 C CA . ASP A 1 259 ? 3.155 -6.844 -7.853 1.00 95.25 259 ASP A CA 1
ATOM 1877 C C . ASP A 1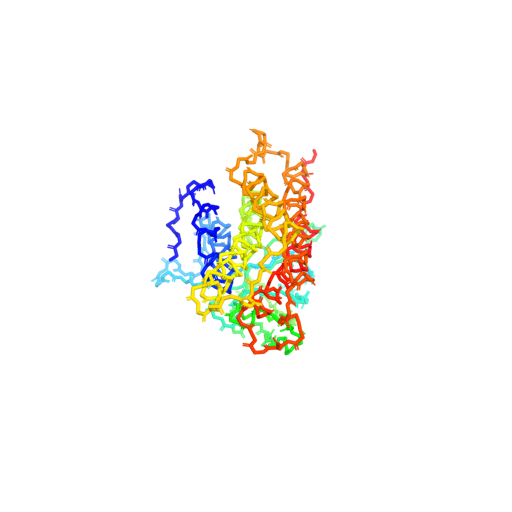 259 ? 2.532 -7.219 -6.495 1.00 95.25 259 ASP A C 1
ATOM 1879 O O . ASP A 1 259 ? 1.318 -7.072 -6.306 1.00 95.25 259 ASP A O 1
ATOM 1883 N N . ALA A 1 260 ? 3.354 -7.589 -5.507 1.00 94.50 260 ALA A N 1
ATOM 1884 C CA . ALA A 1 260 ? 2.910 -7.854 -4.139 1.00 94.50 260 ALA A CA 1
ATOM 1885 C C . ALA A 1 260 ? 2.262 -6.619 -3.492 1.00 94.50 260 ALA A C 1
ATOM 1887 O O . ALA A 1 260 ? 1.173 -6.721 -2.918 1.00 94.50 260 ALA A O 1
ATOM 1888 N N . GLY A 1 261 ? 2.880 -5.446 -3.646 1.00 96.06 261 GLY A N 1
ATOM 1889 C CA . GLY A 1 261 ? 2.364 -4.176 -3.143 1.00 96.06 261 GLY A CA 1
ATOM 1890 C C . GLY A 1 261 ? 1.032 -3.790 -3.771 1.00 96.06 261 GLY A C 1
ATOM 1891 O O . GLY A 1 261 ? 0.134 -3.357 -3.062 1.00 96.06 261 GLY A O 1
ATOM 1892 N N . SER A 1 262 ? 0.845 -4.010 -5.072 1.00 97.19 262 SER A N 1
ATOM 1893 C CA . SER A 1 262 ? -0.417 -3.703 -5.752 1.00 97.19 262 SER A CA 1
ATOM 1894 C C . SER A 1 262 ? -1.579 -4.554 -5.227 1.00 97.19 262 SER A C 1
ATOM 1896 O O . SER A 1 262 ? -2.667 -4.029 -4.994 1.00 97.19 262 SER A O 1
ATOM 1898 N N . ARG A 1 263 ? -1.344 -5.848 -4.950 1.00 95.19 263 ARG A N 1
ATOM 1899 C CA . ARG A 1 263 ? -2.339 -6.733 -4.319 1.00 95.19 263 ARG A CA 1
ATOM 1900 C C . ARG A 1 263 ? -2.655 -6.321 -2.886 1.00 95.19 263 ARG A C 1
ATOM 1902 O O . ARG A 1 263 ? -3.792 -6.467 -2.444 1.00 95.19 263 ARG A O 1
ATOM 1909 N N . LEU A 1 264 ? -1.646 -5.874 -2.141 1.00 94.56 264 LEU A N 1
ATOM 1910 C CA . LEU A 1 264 ? -1.823 -5.397 -0.773 1.00 94.56 264 LEU A CA 1
ATOM 1911 C C . LEU A 1 264 ? -2.594 -4.071 -0.743 1.00 94.56 264 LEU A C 1
ATOM 1913 O O . LEU A 1 264 ? -3.540 -3.935 0.025 1.00 94.56 264 LEU A O 1
ATOM 1917 N N . ALA A 1 265 ? -2.247 -3.133 -1.626 1.00 96.62 265 ALA A N 1
ATOM 1918 C CA . ALA A 1 265 ? -2.942 -1.862 -1.781 1.00 96.62 265 ALA A CA 1
ATOM 1919 C C . ALA A 1 265 ? -4.406 -2.066 -2.183 1.00 96.62 265 ALA A C 1
ATOM 1921 O O . ALA A 1 265 ? -5.275 -1.427 -1.606 1.00 96.62 265 ALA A O 1
ATOM 1922 N N . ALA A 1 266 ? -4.697 -2.980 -3.116 1.00 94.75 266 ALA A N 1
ATOM 1923 C CA . ALA A 1 266 ? -6.072 -3.299 -3.498 1.00 94.75 266 ALA A CA 1
ATOM 1924 C C . ALA A 1 266 ? -6.905 -3.764 -2.291 1.00 94.75 266 ALA A C 1
ATOM 1926 O O . ALA A 1 266 ? -7.934 -3.162 -2.001 1.00 94.75 266 ALA A O 1
ATOM 1927 N N . ARG A 1 267 ? -6.403 -4.751 -1.532 1.00 92.62 267 ARG A N 1
ATOM 1928 C CA . ARG A 1 267 ? -7.060 -5.246 -0.308 1.00 92.62 267 ARG A CA 1
ATOM 1929 C C . ARG A 1 267 ? -7.279 -4.143 0.725 1.00 92.62 267 ARG A C 1
ATOM 1931 O O . ARG A 1 267 ? -8.372 -4.009 1.260 1.00 92.62 267 ARG A O 1
ATOM 1938 N N . LEU A 1 268 ? -6.258 -3.319 0.965 1.00 93.75 268 LEU A N 1
ATOM 1939 C CA . LEU A 1 268 ? -6.353 -2.194 1.893 1.00 93.75 268 LEU A CA 1
ATOM 1940 C C . LEU A 1 268 ? -7.432 -1.198 1.459 1.00 93.75 268 LEU A C 1
ATOM 1942 O O . LEU A 1 268 ? -8.265 -0.824 2.275 1.00 93.75 268 LEU A O 1
ATOM 1946 N N . LEU A 1 269 ? -7.431 -0.785 0.187 1.00 92.94 269 LEU A N 1
ATOM 1947 C CA . LEU A 1 269 ? -8.378 0.191 -0.363 1.00 92.94 269 LEU A CA 1
ATOM 1948 C C . LEU A 1 269 ? -9.822 -0.334 -0.392 1.00 92.94 269 LEU A C 1
ATOM 1950 O O . LEU A 1 269 ? -10.755 0.462 -0.302 1.00 92.94 269 LEU A O 1
ATOM 1954 N N . ASP A 1 270 ? -10.011 -1.648 -0.519 1.00 90.62 270 ASP A N 1
ATOM 1955 C CA . ASP A 1 270 ? -11.322 -2.302 -0.429 1.00 90.62 270 ASP A CA 1
ATOM 1956 C C . ASP A 1 270 ? -11.843 -2.368 1.015 1.00 90.62 270 ASP A C 1
ATOM 1958 O O . ASP A 1 270 ? -13.053 -2.313 1.228 1.00 90.62 270 ASP A O 1
ATOM 1962 N N . GLY A 1 271 ? -10.937 -2.440 1.995 1.00 85.38 271 GLY A N 1
ATOM 1963 C CA . GLY A 1 271 ? -11.258 -2.457 3.423 1.00 85.38 271 GLY A CA 1
ATOM 1964 C C . GLY A 1 271 ? -11.455 -1.078 4.068 1.00 85.38 271 GLY A C 1
ATOM 1965 O O . GLY A 1 271 ? -11.930 -0.992 5.203 1.00 85.38 271 GLY A O 1
ATOM 1966 N N . LEU A 1 272 ? -11.120 0.018 3.373 1.00 85.56 272 LEU A N 1
ATOM 1967 C CA . LEU A 1 272 ? -11.355 1.366 3.899 1.00 85.56 272 LEU A CA 1
ATOM 1968 C C . LEU A 1 272 ? -12.862 1.612 4.103 1.00 85.56 272 LEU A C 1
ATOM 1970 O O . LEU A 1 272 ? -13.671 1.236 3.249 1.00 85.56 272 LEU A O 1
ATOM 1974 N N . PRO A 1 273 ? -13.260 2.248 5.222 1.00 70.94 273 PRO A N 1
ATOM 1975 C CA . PRO A 1 273 ? -14.666 2.462 5.532 1.00 70.94 273 PRO A CA 1
ATOM 1976 C C . PRO A 1 273 ? -15.349 3.287 4.429 1.00 70.94 273 PRO A C 1
ATOM 1978 O O . PRO A 1 273 ? -14.745 4.222 3.894 1.00 70.94 273 PRO A O 1
ATOM 1981 N N . PRO A 1 274 ? -16.608 2.976 4.071 1.00 60.12 274 PRO A N 1
ATOM 1982 C CA . PRO A 1 274 ? -17.359 3.808 3.143 1.00 60.12 274 PRO A CA 1
ATOM 1983 C C . PRO A 1 274 ? -17.573 5.208 3.744 1.00 60.12 274 PRO A C 1
ATOM 1985 O O . PRO A 1 274 ? -17.642 5.338 4.969 1.00 60.12 274 PRO A O 1
ATOM 1988 N N . PRO A 1 275 ? -17.711 6.259 2.914 1.00 50.50 275 PRO A N 1
ATOM 1989 C CA . PRO A 1 275 ? -18.003 7.595 3.414 1.00 50.50 275 PRO A CA 1
ATOM 1990 C C . PRO A 1 275 ? -19.309 7.578 4.216 1.00 50.50 275 PRO A C 1
ATOM 1992 O O . PRO A 1 275 ? -20.312 7.011 3.769 1.00 50.50 275 PRO A O 1
ATOM 1995 N N . LEU A 1 276 ? -19.291 8.201 5.396 1.00 41.75 276 LEU A N 1
ATOM 1996 C CA . LEU A 1 276 ? -20.505 8.493 6.153 1.00 41.75 276 LEU A CA 1
ATOM 1997 C C . LEU A 1 276 ? -21.360 9.434 5.288 1.00 41.75 276 LEU A C 1
ATOM 1999 O O . LEU A 1 276 ? -20.914 10.529 4.948 1.00 41.75 276 LEU A O 1
ATOM 2003 N N . ARG A 1 277 ? -22.533 8.962 4.856 1.00 34.00 277 ARG A N 1
ATOM 2004 C CA . ARG A 1 277 ? -23.530 9.770 4.137 1.00 34.00 277 ARG A CA 1
ATOM 2005 C C . ARG A 1 277 ? -24.397 10.551 5.108 1.00 34.00 277 ARG A C 1
ATOM 2007 O O . ARG A 1 277 ? -24.741 9.966 6.159 1.00 34.00 277 ARG A O 1
#

Mean predicted aligned error: 6.18 Å

Foldseek 3Di:
DDDQPDDLLRLLVVLLQCLLPPLLVLLLSLFQNLQCNLCVPPPPDVQPPHDDFREGEFLFWEWEQPPQWIWTKDAWTWCLVPGQWYWYWYDDVHIFIKIAGSVQKDWAFDPPQLASNSRRTTMITGDGHGNVRMDTRDDPSLVSLLSSLLSLLSSLLSLLNSLLVLLVVVVVVVVVPDDPPDDDDPVNVVLSVVLVVLSVVLSCLSSPPDPPSLQLVSNLVSSLSSLVSSLVSLVSSLVSDPCVPPSPDPSVRSNSNSVSSSVSSVSRSVSRDHRDD

Organism: Mycolicibacterium aurum (NCBI:txid1791)

Sequence (277 aa):
MPSPGMPLAEFVSHVLELAATDSAQAWLTAMSDAASHDVAGMPDAPWASAATPVVTCCYDGHGDLSDGSLTGHWPAVVGAQRADWLLLPARNGASCRVLVAREDAHVDAVDDHAGLGGAGVSRVSVAHLTADRLHVVSGDHATAATRAGAGAAASVVGSAVGVWRRHVEQLRVQLATSYRSAEITDAAAAQVARAASDLDAATLQVTAPPPDERDLAATVRVYRQAVARARSAADHLLEGGRHALDASNPVTQRWRDVDAGSRLAARLLDGLPPPLR

Nearest PDB structures (foldseek):
  1r2j-assembly1_A  TM=7.664E-01  e=2.323E-09  Streptomyces hygroscopicus
  2vig-assembly2_F  TM=7.805E-01  e=7.158E-09  Homo sapiens
  4u83-assembly2_D  TM=7.571E-01  e=5.605E-09  Brucella abortus A13334
  4xvx-assembly1_A  TM=7.214E-01  e=8.732E-10  Mycobacterium tuberculosis H37Rv
  3d9f-assembly1_D  TM=6.947E-01  e=3.243E-06  Fusarium oxysporum

Radius of gyration: 20.16 Å; Cα contacts (8 Å, |Δi|>4): 512; chains: 1; bounding box: 55×36×62 Å